Protein AF-A0A6J6PMP1-F1 (afdb_monomer_lite)

Radius of gyration: 17.0 Å; chains: 1; bounding box: 44×34×47 Å

Structure (mmCIF, N/CA/C/O backbone):
data_AF-A0A6J6PMP1-F1
#
_entry.id   AF-A0A6J6PMP1-F1
#
loop_
_atom_site.group_PDB
_atom_site.id
_atom_site.type_symbol
_atom_site.label_atom_id
_atom_site.label_alt_id
_atom_site.label_comp_id
_atom_site.label_asym_id
_atom_site.label_entity_id
_atom_site.label_seq_id
_atom_site.pdbx_PDB_ins_code
_atom_site.Cartn_x
_atom_site.Cartn_y
_atom_site.Cartn_z
_atom_site.occupancy
_atom_site.B_iso_or_equiv
_atom_site.auth_seq_id
_atom_site.auth_comp_id
_atom_site.auth_asym_id
_atom_site.auth_atom_id
_atom_site.pdbx_PDB_model_num
ATOM 1 N N . MET A 1 1 ? 29.587 13.020 -14.161 1.00 42.41 1 MET A N 1
ATOM 2 C CA . MET A 1 1 ? 28.143 12.969 -14.466 1.00 42.41 1 MET A CA 1
ATOM 3 C C . MET A 1 1 ? 27.693 11.536 -14.283 1.00 42.41 1 MET A C 1
ATOM 5 O O . MET A 1 1 ? 28.274 10.667 -14.916 1.00 42.41 1 MET A O 1
ATOM 9 N N . ILE A 1 2 ? 26.745 11.287 -13.381 1.00 52.56 2 ILE A N 1
ATOM 10 C CA . ILE A 1 2 ? 26.034 10.005 -13.342 1.00 52.56 2 ILE A CA 1
ATOM 11 C C . ILE A 1 2 ? 25.032 10.084 -14.495 1.00 52.56 2 ILE A C 1
ATOM 13 O O . ILE A 1 2 ? 24.286 11.059 -14.570 1.00 52.56 2 ILE A O 1
ATOM 17 N N . ALA A 1 3 ? 25.104 9.160 -15.451 1.00 62.28 3 ALA A N 1
ATOM 18 C CA . ALA A 1 3 ? 24.143 9.123 -16.547 1.00 62.28 3 ALA A CA 1
ATOM 19 C C . ALA A 1 3 ? 22.757 8.818 -15.962 1.00 62.28 3 ALA A C 1
ATOM 21 O O . ALA A 1 3 ? 22.616 7.840 -15.228 1.00 62.28 3 ALA A O 1
ATOM 22 N N . GLY A 1 4 ? 21.775 9.679 -16.243 1.00 70.75 4 GLY A N 1
ATOM 23 C CA . GLY A 1 4 ? 20.385 9.417 -15.871 1.00 70.75 4 GLY A CA 1
ATOM 24 C C . GLY A 1 4 ? 19.791 8.252 -16.672 1.00 70.75 4 GLY A C 1
ATOM 25 O O . GLY A 1 4 ? 20.438 7.739 -17.588 1.00 70.75 4 GLY A O 1
ATOM 26 N N . LEU A 1 5 ? 18.560 7.845 -16.344 1.00 77.62 5 LEU A N 1
ATOM 27 C CA . LEU A 1 5 ? 17.749 6.903 -17.130 1.00 77.62 5 LEU A CA 1
ATOM 28 C C . LEU A 1 5 ? 17.829 7.238 -18.616 1.00 77.62 5 LEU A C 1
ATOM 30 O O . LEU A 1 5 ? 17.495 8.350 -19.035 1.00 77.62 5 LEU A O 1
ATOM 34 N N . ALA A 1 6 ? 18.247 6.258 -19.416 1.00 82.56 6 ALA A N 1
ATOM 35 C CA . ALA A 1 6 ? 18.060 6.364 -20.849 1.00 82.56 6 ALA A CA 1
ATOM 36 C C . ALA A 1 6 ? 16.548 6.345 -21.157 1.00 82.56 6 ALA A C 1
ATOM 38 O O . ALA A 1 6 ? 15.775 5.730 -20.416 1.00 82.56 6 ALA A O 1
ATOM 39 N N . PRO A 1 7 ? 16.098 7.003 -22.239 1.00 81.56 7 PRO A N 1
ATOM 40 C CA . PRO A 1 7 ? 14.678 7.076 -22.566 1.00 81.56 7 PRO A CA 1
ATOM 41 C C . PRO A 1 7 ? 14.014 5.690 -22.614 1.00 81.56 7 PRO A C 1
ATOM 43 O O . PRO A 1 7 ? 14.422 4.831 -23.397 1.00 81.56 7 PRO A O 1
ATOM 46 N N . GLY A 1 8 ? 12.976 5.472 -21.801 1.00 85.50 8 GLY A N 1
ATOM 47 C CA . GLY A 1 8 ? 12.217 4.219 -21.762 1.00 85.50 8 GLY A CA 1
ATOM 48 C C . GLY A 1 8 ? 12.774 3.149 -20.816 1.00 85.50 8 GLY A C 1
ATOM 49 O O . GLY A 1 8 ? 12.135 2.101 -20.644 1.00 85.50 8 GLY A O 1
ATOM 50 N N . GLU A 1 9 ? 13.917 3.381 -20.165 1.00 91.25 9 GLU A N 1
ATOM 51 C CA . GLU A 1 9 ? 14.427 2.480 -19.125 1.00 91.25 9 GLU A CA 1
ATOM 52 C C . GLU A 1 9 ? 13.466 2.390 -17.937 1.00 91.25 9 GLU A C 1
ATOM 54 O O . GLU A 1 9 ? 13.285 1.304 -17.382 1.00 91.25 9 GLU A O 1
ATOM 59 N N . GLU A 1 10 ? 12.769 3.476 -17.595 1.00 93.31 10 GLU A N 1
ATOM 60 C CA . GLU A 1 10 ? 11.793 3.510 -16.507 1.00 93.31 10 GLU A CA 1
ATOM 61 C C . GLU A 1 10 ? 10.687 2.467 -16.694 1.00 93.31 10 GLU A C 1
ATOM 63 O O . GLU A 1 10 ? 10.341 1.734 -15.765 1.00 93.31 10 GLU A O 1
ATOM 68 N N . ARG A 1 11 ? 10.197 2.313 -17.930 1.00 93.94 11 ARG A N 1
ATOM 69 C CA . ARG A 1 11 ? 9.188 1.306 -18.282 1.00 93.94 11 ARG A CA 1
ATOM 70 C C . ARG A 1 11 ? 9.755 -0.105 -18.256 1.00 93.94 11 ARG A C 1
ATOM 72 O O . ARG A 1 11 ? 9.036 -1.041 -17.908 1.00 93.94 11 ARG A O 1
ATOM 79 N N . THR A 1 12 ? 11.025 -0.272 -18.611 1.00 94.31 12 THR A N 1
ATOM 80 C CA . THR A 1 12 ? 11.700 -1.575 -18.566 1.00 94.31 12 THR A CA 1
ATOM 81 C C . THR A 1 12 ? 11.843 -2.054 -17.122 1.00 94.31 12 THR A C 1
ATOM 83 O O . THR A 1 12 ? 11.451 -3.182 -16.808 1.00 94.31 12 THR A O 1
ATOM 86 N N . PHE A 1 13 ? 12.302 -1.184 -16.217 1.00 94.62 13 PHE A N 1
ATOM 87 C CA . PHE A 1 13 ? 12.360 -1.486 -14.786 1.00 94.62 13 PHE A CA 1
ATOM 88 C C . PHE A 1 13 ? 10.971 -1.735 -14.198 1.00 94.62 13 PHE A C 1
ATOM 90 O O . PHE A 1 13 ? 10.778 -2.744 -13.520 1.00 94.62 13 PHE A O 1
ATOM 97 N N . ALA A 1 14 ? 9.984 -0.896 -14.521 1.00 95.44 14 ALA A N 1
ATOM 98 C CA . ALA A 1 14 ? 8.608 -1.068 -14.063 1.00 95.44 14 ALA A CA 1
ATOM 99 C C . ALA A 1 14 ? 8.019 -2.432 -14.467 1.00 95.44 14 ALA A C 1
ATOM 101 O O . ALA A 1 14 ? 7.435 -3.129 -13.634 1.00 95.44 14 ALA A O 1
ATOM 102 N N . ARG A 1 15 ? 8.226 -2.865 -15.719 1.00 95.81 15 ARG A N 1
ATOM 103 C CA . ARG A 1 15 ? 7.817 -4.202 -16.188 1.00 95.81 15 ARG A CA 1
ATOM 104 C C . ARG A 1 15 ? 8.536 -5.319 -15.441 1.00 95.81 15 ARG A C 1
ATOM 106 O O . ARG A 1 15 ? 7.890 -6.288 -15.061 1.00 95.81 15 ARG A O 1
ATOM 113 N N . SER A 1 16 ? 9.840 -5.182 -15.203 1.00 94.75 16 SER A N 1
ATOM 114 C CA . SER A 1 16 ? 10.618 -6.173 -14.448 1.00 94.75 16 SER A CA 1
ATOM 115 C C . SER A 1 16 ? 10.122 -6.313 -13.006 1.00 94.75 16 SER A C 1
ATOM 117 O O . SER A 1 16 ? 9.972 -7.432 -12.517 1.00 94.75 16 SER A O 1
ATOM 119 N N . ILE A 1 17 ? 9.797 -5.193 -12.352 1.00 94.44 17 ILE A N 1
ATOM 120 C CA . ILE A 1 17 ? 9.219 -5.147 -11.001 1.00 94.44 17 ILE A CA 1
ATOM 121 C C . ILE A 1 17 ? 7.856 -5.845 -10.969 1.00 94.44 17 ILE A C 1
ATOM 123 O O . ILE A 1 17 ? 7.626 -6.713 -10.128 1.00 94.44 17 ILE A O 1
ATOM 127 N N . LEU A 1 18 ? 6.959 -5.505 -11.899 1.00 93.62 18 LEU A N 1
ATOM 128 C CA . LEU A 1 18 ? 5.633 -6.121 -11.992 1.00 93.62 18 LEU A CA 1
ATOM 129 C C . LEU A 1 18 ? 5.715 -7.627 -12.282 1.00 93.62 18 LEU A C 1
ATOM 131 O O . LEU A 1 18 ? 5.033 -8.409 -11.619 1.00 93.62 18 LEU A O 1
ATOM 135 N N . ALA A 1 19 ? 6.583 -8.039 -13.209 1.00 93.38 19 ALA A N 1
ATOM 136 C CA . ALA A 1 19 ? 6.820 -9.447 -13.517 1.00 93.38 19 ALA A CA 1
ATOM 137 C C . ALA A 1 19 ? 7.341 -10.198 -12.285 1.00 93.38 19 ALA A C 1
ATOM 139 O O . ALA A 1 19 ? 6.779 -11.221 -11.900 1.00 93.38 19 ALA A O 1
ATOM 140 N N . ALA A 1 20 ? 8.343 -9.644 -11.596 1.00 92.25 20 ALA A N 1
ATOM 141 C CA . ALA A 1 20 ? 8.908 -10.251 -10.397 1.00 92.25 20 ALA A CA 1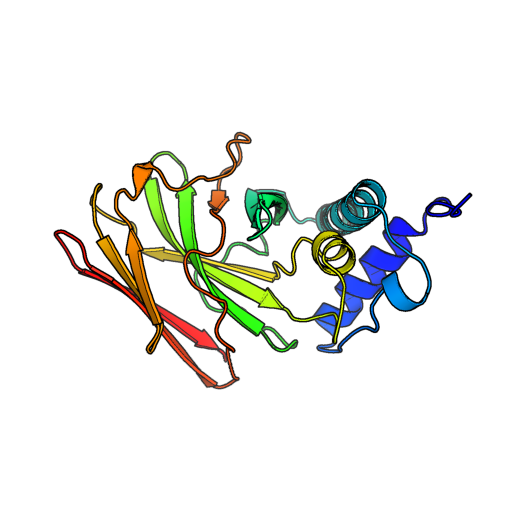
ATOM 142 C C . ALA A 1 20 ? 7.861 -10.446 -9.286 1.00 92.25 20 ALA A C 1
ATOM 144 O O . ALA A 1 20 ? 7.805 -11.516 -8.676 1.00 92.25 20 ALA A O 1
ATOM 145 N N . ARG A 1 21 ? 6.972 -9.462 -9.090 1.00 90.75 21 ARG A N 1
ATOM 146 C CA . ARG A 1 21 ? 5.819 -9.567 -8.181 1.00 90.75 21 ARG A CA 1
ATOM 147 C C . ARG A 1 21 ? 4.867 -10.691 -8.574 1.00 90.75 21 ARG A C 1
ATOM 149 O O . ARG A 1 21 ? 4.469 -11.476 -7.715 1.00 90.75 21 ARG A O 1
ATOM 156 N N . SER A 1 22 ? 4.522 -10.780 -9.858 1.00 88.19 22 SER A N 1
ATOM 157 C CA . SER A 1 22 ? 3.620 -11.818 -10.373 1.00 88.19 22 SER A CA 1
ATOM 158 C C . SER A 1 22 ? 4.219 -13.226 -10.326 1.00 88.19 22 SER A C 1
ATOM 160 O O . SER A 1 22 ? 3.485 -14.199 -10.217 1.00 88.19 22 SER A O 1
ATOM 162 N N . GLU A 1 23 ? 5.545 -13.338 -10.363 1.00 89.31 23 GLU A N 1
ATOM 163 C CA . GLU A 1 23 ? 6.280 -14.606 -10.341 1.00 89.31 23 GLU A CA 1
ATOM 164 C C . GLU A 1 23 ? 6.727 -15.009 -8.925 1.00 89.31 23 GLU A C 1
ATOM 166 O O . GLU A 1 23 ? 7.251 -16.102 -8.727 1.00 89.31 23 GLU A O 1
ATOM 171 N N . GLY A 1 24 ? 6.547 -14.140 -7.923 1.00 85.88 24 GLY A N 1
ATOM 172 C CA . GLY A 1 24 ? 6.987 -14.405 -6.551 1.00 85.88 24 GLY A CA 1
ATOM 173 C C . GLY A 1 24 ? 8.507 -14.370 -6.354 1.00 85.88 24 GLY A C 1
ATOM 174 O O . GLY A 1 24 ? 8.999 -14.876 -5.347 1.00 85.88 24 GLY A O 1
ATOM 175 N N . ARG A 1 25 ? 9.269 -13.793 -7.291 1.00 88.81 25 ARG A N 1
ATOM 176 C CA . ARG A 1 25 ? 10.741 -13.769 -7.248 1.00 88.81 25 ARG A CA 1
ATOM 177 C C . ARG A 1 25 ? 11.280 -12.452 -6.701 1.00 88.81 25 ARG A C 1
ATOM 179 O O . ARG A 1 25 ? 10.702 -11.390 -6.915 1.00 88.81 25 ARG A O 1
ATOM 186 N N . LYS A 1 26 ? 12.438 -12.518 -6.043 1.00 89.81 26 LYS A N 1
ATOM 187 C CA . LYS A 1 26 ? 13.185 -11.331 -5.613 1.00 89.81 26 LYS A CA 1
ATOM 188 C C . LYS A 1 26 ? 14.020 -10.761 -6.762 1.00 89.81 26 LYS A C 1
ATOM 190 O O . LYS A 1 26 ? 14.386 -11.469 -7.702 1.00 89.81 26 LYS A O 1
ATOM 195 N N . LEU A 1 27 ? 14.315 -9.470 -6.677 1.00 90.56 27 LEU A N 1
ATOM 196 C CA . LEU A 1 27 ? 15.187 -8.743 -7.589 1.00 90.56 27 LEU A CA 1
ATOM 197 C C . LEU A 1 27 ? 16.479 -8.335 -6.885 1.00 90.56 27 LEU A C 1
ATOM 199 O O . LEU A 1 27 ? 16.492 -7.990 -5.700 1.00 90.56 27 LEU A O 1
ATOM 203 N N . GLN A 1 28 ? 17.563 -8.307 -7.657 1.00 90.88 28 GLN A N 1
ATOM 204 C CA . GLN A 1 28 ? 18.736 -7.546 -7.253 1.00 90.88 28 GLN A CA 1
ATOM 205 C C . GLN A 1 28 ? 18.387 -6.047 -7.272 1.00 90.88 28 GLN A C 1
ATOM 207 O O . GLN A 1 28 ? 17.659 -5.616 -8.172 1.00 90.88 28 GLN A O 1
ATOM 212 N N . PRO A 1 29 ? 18.868 -5.257 -6.296 1.00 90.81 29 PRO A N 1
ATOM 213 C CA . PRO A 1 29 ? 18.694 -3.807 -6.292 1.00 90.81 29 PRO A CA 1
ATOM 214 C C . PRO A 1 29 ? 19.119 -3.168 -7.615 1.00 90.81 29 PRO A C 1
ATOM 216 O O . PRO A 1 29 ? 20.192 -3.477 -8.137 1.00 90.81 29 PRO A O 1
ATOM 219 N N . ILE A 1 30 ? 18.319 -2.235 -8.130 1.00 89.62 30 ILE A N 1
ATOM 220 C CA . ILE A 1 30 ? 18.680 -1.421 -9.300 1.00 89.62 30 ILE A CA 1
ATOM 221 C C . ILE A 1 30 ? 19.940 -0.605 -8.964 1.00 89.62 30 ILE A C 1
ATOM 223 O O . ILE A 1 30 ? 20.851 -0.486 -9.793 1.00 89.62 30 ILE A O 1
ATOM 227 N N . SER A 1 31 ? 20.036 -0.168 -7.701 1.00 87.69 31 SER A N 1
ATOM 228 C CA . SER A 1 31 ? 21.194 0.507 -7.110 1.00 87.69 31 SER A CA 1
ATOM 229 C C . SER A 1 31 ? 22.522 -0.254 -7.205 1.00 87.69 31 SER A C 1
ATOM 231 O O . SER A 1 31 ? 23.575 0.380 -7.136 1.00 87.69 31 SER A O 1
ATOM 233 N N . ASN A 1 32 ? 22.511 -1.578 -7.419 1.00 86.25 32 ASN A N 1
ATOM 234 C CA . ASN A 1 32 ? 23.740 -2.354 -7.631 1.00 86.25 32 ASN A CA 1
ATOM 235 C C . ASN A 1 32 ? 24.373 -2.072 -8.997 1.00 86.25 32 ASN A C 1
ATOM 237 O O . ASN A 1 32 ? 25.591 -2.134 -9.138 1.00 86.25 32 ASN A O 1
ATOM 241 N N . THR A 1 33 ? 23.549 -1.797 -10.007 1.00 80.56 33 THR A N 1
ATOM 242 C CA . THR A 1 33 ? 24.015 -1.526 -11.375 1.00 80.56 33 THR A CA 1
ATOM 243 C C . THR A 1 33 ? 24.174 -0.039 -11.660 1.00 80.56 33 THR A C 1
ATOM 245 O O . THR A 1 33 ? 25.000 0.338 -12.487 1.00 80.56 33 THR A O 1
ATOM 248 N N . ARG A 1 34 ? 23.398 0.814 -10.982 1.00 83.69 34 ARG A N 1
ATOM 249 C CA . ARG A 1 34 ? 23.399 2.268 -11.178 1.00 83.69 34 ARG A CA 1
ATOM 250 C C . ARG A 1 34 ? 22.822 2.967 -9.955 1.00 83.69 34 ARG A C 1
ATOM 252 O O . ARG A 1 34 ? 21.804 2.528 -9.442 1.00 83.69 34 ARG A O 1
ATOM 259 N N . LEU A 1 35 ? 23.410 4.070 -9.504 1.00 85.62 35 LEU A N 1
ATOM 260 C CA . LEU A 1 35 ? 22.809 4.844 -8.418 1.00 85.62 35 LEU A CA 1
ATOM 261 C C . LEU A 1 35 ? 21.547 5.552 -8.932 1.00 85.62 35 LEU A C 1
ATOM 263 O O . LEU A 1 35 ? 21.644 6.319 -9.884 1.00 85.62 35 LEU A O 1
ATOM 267 N N . LEU A 1 36 ? 20.397 5.291 -8.308 1.00 88.12 36 LEU A N 1
ATOM 268 C CA . LEU A 1 36 ? 19.142 5.979 -8.613 1.00 88.12 36 LEU A CA 1
ATOM 269 C C . LEU A 1 36 ? 19.075 7.320 -7.881 1.00 88.12 36 LEU A C 1
ATOM 271 O O . LEU A 1 36 ? 19.366 7.375 -6.684 1.00 88.12 36 LEU A O 1
ATOM 275 N N . SER A 1 37 ? 18.657 8.379 -8.572 1.00 90.62 37 SER A N 1
ATOM 276 C CA . SER A 1 37 ? 18.151 9.581 -7.905 1.00 90.62 37 SER A CA 1
ATOM 277 C C . SER A 1 37 ? 16.694 9.379 -7.447 1.00 90.62 37 SER A C 1
ATOM 279 O O . SER A 1 37 ? 15.999 8.502 -7.973 1.00 90.62 37 SER A O 1
ATOM 281 N N . PRO A 1 38 ? 16.193 10.192 -6.497 1.00 89.94 38 PRO A N 1
ATOM 282 C CA . PRO A 1 38 ? 14.778 10.182 -6.128 1.00 89.94 38 PRO A CA 1
ATOM 283 C C . PRO A 1 38 ? 13.846 10.390 -7.331 1.00 89.94 38 PRO A C 1
ATOM 285 O O . PRO A 1 38 ? 12.925 9.604 -7.520 1.00 89.94 38 PRO A O 1
ATOM 288 N N . ASP A 1 39 ? 14.145 11.357 -8.204 1.00 90.75 39 ASP A N 1
ATOM 289 C CA . ASP A 1 39 ? 13.328 11.658 -9.392 1.00 90.75 39 ASP A CA 1
ATOM 290 C C . ASP A 1 39 ? 13.259 10.475 -10.376 1.00 90.75 39 ASP A C 1
ATOM 292 O O . ASP A 1 39 ? 12.223 10.202 -10.990 1.00 90.75 39 ASP A O 1
ATOM 296 N N . GLU A 1 40 ? 14.361 9.736 -10.532 1.00 93.19 40 GLU A N 1
ATOM 297 C CA . GLU A 1 40 ? 14.394 8.531 -11.363 1.00 93.19 40 GLU A CA 1
ATOM 298 C C . GLU A 1 40 ? 13.573 7.399 -10.747 1.00 93.19 40 GLU A C 1
ATOM 300 O O . GLU A 1 40 ? 12.846 6.701 -11.456 1.00 93.19 40 GLU A O 1
ATOM 305 N N . ALA A 1 41 ? 13.666 7.222 -9.428 1.00 93.00 41 ALA A N 1
ATOM 306 C CA . ALA A 1 41 ? 12.861 6.249 -8.709 1.00 93.00 41 ALA A CA 1
ATOM 307 C C . ALA A 1 41 ? 11.364 6.577 -8.823 1.00 93.00 41 ALA A C 1
ATOM 309 O O . ALA A 1 41 ? 10.569 5.702 -9.169 1.00 93.00 41 ALA A O 1
ATOM 310 N N . GLU A 1 42 ? 10.973 7.838 -8.641 1.00 93.19 42 GLU A N 1
ATOM 311 C CA . GLU A 1 42 ? 9.594 8.291 -8.852 1.00 93.19 42 GLU A CA 1
ATOM 312 C C . GLU A 1 42 ? 9.125 8.076 -10.296 1.00 93.19 42 GLU A C 1
ATOM 314 O O . GLU A 1 42 ? 7.979 7.684 -10.525 1.00 93.19 42 GLU A O 1
ATOM 319 N N . SER A 1 43 ? 10.007 8.270 -11.279 1.00 93.88 43 SER A N 1
ATOM 320 C CA . SER A 1 43 ? 9.699 8.020 -12.692 1.00 93.88 43 SER A CA 1
ATOM 321 C C . SER A 1 43 ? 9.419 6.537 -12.965 1.00 93.88 43 SER A C 1
ATOM 323 O O . SER A 1 43 ? 8.460 6.215 -13.671 1.00 93.88 43 SER A O 1
ATOM 325 N N . ILE A 1 44 ? 10.184 5.619 -12.361 1.00 95.44 44 ILE A N 1
ATOM 326 C CA . ILE A 1 44 ? 9.915 4.170 -12.431 1.00 95.44 44 ILE A CA 1
ATOM 327 C C . ILE A 1 44 ? 8.585 3.839 -11.740 1.00 95.44 44 ILE A C 1
ATOM 329 O O . ILE A 1 44 ? 7.759 3.120 -12.307 1.00 95.44 44 ILE A O 1
ATOM 333 N N . ALA A 1 45 ? 8.337 4.394 -10.551 1.00 94.44 45 ALA A N 1
ATOM 334 C CA . ALA A 1 45 ? 7.095 4.176 -9.810 1.00 94.44 45 ALA A CA 1
ATOM 335 C C . ALA A 1 45 ? 5.867 4.666 -10.597 1.00 94.44 45 ALA A C 1
ATOM 337 O O . ALA A 1 45 ? 4.846 3.979 -10.664 1.00 94.44 45 ALA A O 1
ATOM 338 N N . ARG A 1 46 ? 5.975 5.816 -11.269 1.00 94.62 46 ARG A N 1
ATOM 339 C CA . ARG A 1 46 ? 4.939 6.331 -12.171 1.00 94.62 46 ARG A CA 1
ATOM 340 C C . ARG A 1 46 ? 4.727 5.412 -13.371 1.00 94.62 46 ARG A C 1
ATOM 342 O O . ARG A 1 46 ? 3.583 5.109 -13.695 1.00 94.62 46 ARG A O 1
ATOM 349 N N . ALA A 1 47 ? 5.796 4.893 -13.972 1.00 96.50 47 ALA A N 1
ATOM 350 C CA . ALA A 1 47 ? 5.688 3.942 -15.075 1.00 96.50 47 ALA A CA 1
ATOM 351 C C . ALA A 1 47 ? 4.971 2.637 -14.668 1.00 96.50 47 ALA A C 1
ATOM 353 O O . ALA A 1 47 ? 4.258 2.057 -15.487 1.00 96.50 47 ALA A O 1
ATOM 354 N N . ILE A 1 48 ? 5.097 2.184 -13.412 1.00 96.38 48 ILE A N 1
ATOM 355 C CA . ILE A 1 48 ? 4.303 1.060 -12.879 1.00 96.38 48 ILE A CA 1
ATOM 356 C C . ILE A 1 48 ? 2.806 1.387 -12.927 1.00 96.38 48 ILE A C 1
ATOM 358 O O . ILE A 1 48 ? 2.012 0.554 -13.370 1.00 96.38 48 ILE A O 1
ATOM 362 N N . ILE A 1 49 ? 2.421 2.587 -12.489 1.00 95.94 49 ILE A N 1
ATOM 363 C CA . ILE A 1 49 ? 1.027 3.042 -12.511 1.00 95.94 49 ILE A CA 1
ATOM 364 C C . ILE A 1 49 ? 0.523 3.169 -13.948 1.00 95.94 49 ILE A C 1
ATOM 366 O O . ILE A 1 49 ? -0.544 2.643 -14.249 1.00 95.94 49 ILE A O 1
ATOM 370 N N . ASP A 1 50 ? 1.302 3.757 -14.855 1.00 96.69 50 ASP A N 1
ATOM 371 C CA . ASP A 1 50 ? 0.931 3.871 -16.271 1.00 96.69 50 ASP A CA 1
ATOM 372 C C . ASP A 1 50 ? 0.660 2.497 -16.906 1.00 96.69 50 ASP A C 1
ATOM 374 O O . ASP A 1 50 ? -0.308 2.327 -17.647 1.00 96.69 50 ASP A O 1
ATOM 378 N N . ILE A 1 51 ? 1.488 1.492 -16.597 1.00 96.75 51 ILE A N 1
ATOM 379 C CA . ILE A 1 51 ? 1.293 0.115 -17.078 1.00 96.75 51 ILE A CA 1
ATOM 380 C C . ILE A 1 51 ? -0.001 -0.483 -16.515 1.00 96.75 51 ILE A C 1
ATOM 382 O O . ILE A 1 51 ? -0.747 -1.123 -17.255 1.00 96.75 51 ILE A O 1
ATOM 386 N N . ARG A 1 52 ? -0.291 -0.271 -15.227 1.00 96.00 52 ARG A N 1
ATOM 387 C CA . ARG A 1 52 ? -1.538 -0.728 -14.593 1.00 96.00 52 ARG A CA 1
ATOM 388 C C . ARG A 1 52 ? -2.770 -0.060 -15.202 1.00 96.00 52 ARG A C 1
ATOM 390 O O . ARG A 1 52 ? -3.745 -0.743 -15.504 1.00 96.00 52 ARG A O 1
ATOM 397 N N . LEU A 1 53 ? -2.711 1.247 -15.446 1.00 97.06 53 LEU A N 1
ATOM 398 C CA . LEU A 1 53 ? -3.773 1.991 -16.127 1.00 97.06 53 LEU A CA 1
ATOM 399 C C . LEU A 1 53 ? -4.007 1.456 -17.544 1.00 97.06 53 LEU A C 1
ATOM 401 O O . LEU A 1 53 ? -5.147 1.226 -17.940 1.00 97.06 53 LEU A O 1
ATOM 405 N N . ALA A 1 54 ? -2.935 1.176 -18.291 1.00 96.75 54 ALA A N 1
ATOM 406 C CA . ALA A 1 54 ? -3.029 0.554 -19.612 1.00 96.75 54 ALA A CA 1
ATOM 407 C C . ALA A 1 54 ? -3.631 -0.865 -19.568 1.00 96.75 54 ALA A C 1
ATOM 409 O O . ALA A 1 54 ? -4.213 -1.313 -20.553 1.00 96.75 54 ALA A O 1
ATOM 410 N N . ALA A 1 55 ? -3.528 -1.559 -18.430 1.00 95.88 55 ALA A N 1
ATOM 411 C CA . ALA A 1 55 ? -4.180 -2.844 -18.176 1.00 95.88 55 ALA A CA 1
ATOM 412 C C . ALA A 1 55 ? -5.648 -2.718 -17.706 1.00 95.88 55 ALA A C 1
ATOM 414 O O . ALA A 1 55 ? -6.278 -3.728 -17.395 1.00 95.88 55 ALA A O 1
ATOM 415 N N . GLY A 1 56 ? -6.208 -1.503 -17.667 1.00 96.62 56 GLY A N 1
ATOM 416 C CA . GLY A 1 56 ? -7.600 -1.240 -17.290 1.00 96.62 56 GLY A CA 1
ATOM 417 C C . GLY A 1 56 ? -7.832 -1.035 -15.790 1.00 96.62 56 GLY A C 1
ATOM 418 O O . GLY A 1 56 ? -8.980 -1.036 -15.346 1.00 96.62 56 GLY A O 1
ATOM 419 N N . GLU A 1 57 ? -6.772 -0.875 -14.995 1.00 96.94 57 GLU A N 1
ATOM 420 C CA . GLU A 1 57 ? -6.897 -0.434 -13.603 1.00 96.94 57 GLU A CA 1
ATOM 421 C C . GLU A 1 57 ? -7.188 1.077 -13.533 1.00 96.94 57 GLU A C 1
ATOM 423 O O . GLU A 1 57 ? -6.956 1.817 -14.488 1.00 96.94 57 GLU A O 1
ATOM 428 N N . SER A 1 58 ? -7.680 1.555 -12.390 1.00 96.75 58 SER A N 1
ATOM 429 C CA . SER A 1 58 ? -7.897 2.985 -12.127 1.00 96.75 58 SER A CA 1
ATOM 430 C C . SER A 1 58 ? -7.204 3.405 -10.836 1.00 96.75 58 SER A C 1
ATOM 432 O O . SER A 1 58 ? -7.173 2.633 -9.879 1.00 96.75 58 SER A O 1
ATOM 434 N N . ILE A 1 59 ? -6.647 4.621 -10.786 1.00 96.88 59 ILE A N 1
ATOM 435 C CA . ILE A 1 59 ? -6.110 5.188 -9.539 1.00 96.88 59 ILE A CA 1
ATOM 436 C C . ILE A 1 59 ? -7.292 5.530 -8.632 1.00 96.88 59 ILE A C 1
ATOM 438 O O . ILE A 1 59 ? -8.128 6.356 -8.992 1.00 96.88 59 ILE A O 1
ATOM 442 N N . THR A 1 60 ? -7.350 4.913 -7.457 1.00 95.81 60 THR A N 1
ATOM 443 C CA . THR A 1 60 ? -8.411 5.151 -6.464 1.00 95.81 60 THR A CA 1
ATOM 444 C C . THR A 1 60 ? -7.862 5.603 -5.124 1.00 95.81 60 THR A C 1
ATOM 446 O O . THR A 1 60 ? -8.612 6.119 -4.299 1.00 95.81 60 THR A O 1
ATOM 449 N N . GLY A 1 61 ? -6.555 5.470 -4.896 1.00 95.62 61 GLY A N 1
ATOM 450 C CA . GLY A 1 61 ? -5.967 5.909 -3.646 1.00 95.62 61 GLY A CA 1
ATOM 451 C C . GLY A 1 61 ? -4.506 6.288 -3.732 1.00 95.62 61 GLY A C 1
ATOM 452 O O . GLY A 1 61 ? -3.855 6.188 -4.773 1.00 95.62 61 GLY A O 1
ATOM 453 N N . ALA A 1 62 ? -3.997 6.736 -2.597 1.00 96.06 62 ALA A N 1
ATOM 454 C CA . ALA A 1 62 ? -2.596 7.052 -2.408 1.00 96.06 62 ALA A CA 1
ATOM 455 C C . ALA A 1 62 ? -2.149 6.691 -0.995 1.00 96.06 62 ALA A C 1
ATOM 457 O O . ALA A 1 62 ? -2.953 6.653 -0.061 1.00 96.06 62 ALA A O 1
ATOM 458 N N . ILE A 1 63 ? -0.853 6.453 -0.846 1.00 94.62 63 ILE A N 1
ATOM 459 C CA . ILE A 1 63 ? -0.217 6.094 0.413 1.00 94.62 63 ILE A CA 1
ATOM 460 C C . ILE A 1 63 ? 1.048 6.914 0.640 1.00 94.62 63 ILE A C 1
ATOM 462 O O . ILE A 1 63 ? 1.772 7.234 -0.304 1.00 94.62 63 ILE A O 1
ATOM 466 N N . LEU A 1 64 ? 1.312 7.234 1.906 1.00 92.75 64 LEU A N 1
ATOM 467 C CA . LEU A 1 64 ? 2.615 7.720 2.349 1.00 92.75 64 LEU A CA 1
ATOM 468 C C . LEU A 1 64 ? 3.479 6.536 2.788 1.00 92.75 64 LEU A C 1
ATOM 470 O O . LEU A 1 64 ? 3.029 5.699 3.564 1.00 92.75 64 LEU A O 1
ATOM 474 N N . SER A 1 65 ? 4.721 6.463 2.328 1.00 86.50 65 SER A N 1
ATOM 475 C CA . SER A 1 65 ? 5.703 5.517 2.861 1.00 86.50 65 SER A CA 1
ATOM 476 C C . SER A 1 65 ? 6.155 5.924 4.272 1.00 86.50 65 SER A C 1
ATOM 478 O O . SER A 1 65 ? 5.850 7.022 4.748 1.00 86.50 65 SER A O 1
ATOM 480 N N . GLU A 1 66 ? 6.922 5.062 4.947 1.00 80.88 66 GLU A N 1
ATOM 481 C CA . GLU A 1 66 ? 7.601 5.420 6.208 1.00 80.88 66 GLU A CA 1
ATOM 482 C C . GLU A 1 66 ? 8.480 6.671 6.040 1.00 80.88 66 GLU A C 1
ATOM 484 O O . GLU A 1 66 ? 8.474 7.568 6.886 1.00 80.88 66 GLU A O 1
ATOM 489 N N . ASP A 1 67 ? 9.139 6.782 4.887 1.00 81.88 67 ASP A N 1
ATOM 490 C CA . ASP A 1 67 ? 9.975 7.918 4.501 1.00 81.88 67 ASP A CA 1
ATOM 491 C C . ASP A 1 67 ? 9.169 9.106 3.944 1.00 81.88 67 ASP A C 1
ATOM 493 O O . ASP A 1 67 ? 9.749 10.063 3.427 1.00 81.88 67 ASP A O 1
ATOM 497 N N . LYS A 1 68 ? 7.834 9.067 4.075 1.00 81.94 68 LYS A N 1
ATOM 498 C CA . LYS A 1 68 ? 6.868 10.077 3.606 1.00 81.94 68 LYS A CA 1
ATOM 499 C C . LYS A 1 68 ? 6.851 10.279 2.093 1.00 81.94 68 LYS A C 1
ATOM 501 O O . LYS A 1 68 ? 6.332 11.292 1.625 1.00 81.94 68 LYS A O 1
ATOM 506 N N . ASP A 1 69 ? 7.368 9.316 1.343 1.00 87.00 69 ASP A N 1
ATOM 507 C CA . ASP A 1 69 ? 7.246 9.315 -0.107 1.00 87.00 69 ASP A CA 1
ATOM 508 C C . ASP A 1 69 ? 5.805 9.001 -0.499 1.00 87.00 69 ASP A C 1
ATOM 510 O O . ASP A 1 69 ? 5.137 8.174 0.127 1.00 87.00 69 ASP A O 1
ATOM 514 N N . LEU A 1 70 ? 5.323 9.666 -1.541 1.00 91.44 70 LEU A N 1
ATOM 515 C CA . LEU A 1 70 ? 3.980 9.462 -2.054 1.00 91.44 70 LEU A CA 1
ATOM 516 C C . LEU A 1 70 ? 3.982 8.337 -3.092 1.00 91.44 70 LEU A C 1
ATOM 518 O O . LEU A 1 70 ? 4.707 8.404 -4.081 1.00 91.44 70 LEU A O 1
ATOM 522 N N . SER A 1 71 ? 3.111 7.348 -2.913 1.00 92.44 71 SER A N 1
ATOM 523 C CA . SER A 1 71 ? 2.830 6.322 -3.923 1.00 92.44 71 SER A CA 1
ATOM 524 C C . SER A 1 71 ? 1.337 6.259 -4.232 1.00 92.44 71 SER A C 1
ATOM 526 O O . SER A 1 71 ? 0.501 6.387 -3.338 1.00 92.44 71 SER A O 1
ATOM 528 N N . TYR A 1 72 ? 0.992 6.044 -5.501 1.00 95.00 72 TYR A N 1
ATOM 529 C CA . TYR A 1 72 ? -0.394 5.844 -5.927 1.00 95.00 72 TYR A CA 1
ATOM 530 C C . TYR A 1 72 ? -0.800 4.376 -5.802 1.00 95.00 72 TYR A C 1
ATOM 532 O O . TYR A 1 72 ? 0.018 3.472 -5.962 1.00 95.00 72 TYR A O 1
ATOM 540 N N . LEU A 1 73 ? -2.082 4.155 -5.535 1.00 95.06 73 LEU A N 1
ATOM 541 C CA . LEU A 1 73 ? -2.716 2.849 -5.438 1.00 95.06 73 LEU A CA 1
ATOM 542 C C . LEU A 1 73 ? -3.852 2.764 -6.451 1.00 95.06 73 LEU A C 1
ATOM 544 O O . LEU A 1 73 ? -4.615 3.719 -6.642 1.00 95.06 73 LEU A O 1
ATOM 548 N N . THR A 1 74 ? -3.989 1.600 -7.073 1.00 96.00 74 THR A N 1
ATOM 549 C CA . THR A 1 74 ? -5.101 1.329 -7.981 1.00 96.00 74 THR A CA 1
ATOM 550 C C . THR A 1 74 ? -6.253 0.599 -7.294 1.00 96.00 74 THR A C 1
ATOM 552 O O . THR A 1 74 ? -6.099 0.013 -6.218 1.00 96.00 74 THR A O 1
ATOM 555 N N . ASN A 1 75 ? -7.402 0.546 -7.966 1.00 94.62 75 ASN A N 1
ATOM 556 C CA . ASN A 1 75 ? -8.578 -0.219 -7.547 1.00 94.62 75 ASN A CA 1
ATOM 557 C C . ASN A 1 75 ? -8.315 -1.721 -7.338 1.00 94.62 75 ASN A C 1
ATOM 559 O O . ASN A 1 75 ? -9.099 -2.385 -6.671 1.00 94.62 75 ASN A O 1
ATOM 563 N N . LYS A 1 76 ? -7.231 -2.280 -7.892 1.00 92.88 76 LYS A N 1
ATOM 564 C CA . LYS A 1 76 ? -6.828 -3.679 -7.664 1.00 92.88 76 LYS A CA 1
ATOM 565 C C . LYS A 1 76 ? -5.975 -3.876 -6.414 1.00 92.88 76 LYS A C 1
ATOM 567 O O . LYS A 1 76 ? -5.782 -5.013 -5.993 1.00 92.88 76 LYS A O 1
ATOM 572 N N . GLN A 1 77 ? -5.449 -2.798 -5.841 1.00 93.19 77 GLN A N 1
ATOM 573 C CA . GLN A 1 77 ? -4.595 -2.845 -4.656 1.00 93.19 77 GLN A CA 1
ATOM 574 C C . GLN A 1 77 ? -5.371 -2.570 -3.370 1.00 93.19 77 GLN A C 1
ATOM 576 O O . GLN A 1 77 ? -4.898 -2.932 -2.301 1.00 93.19 77 GLN A O 1
ATOM 581 N N . ILE A 1 78 ? -6.553 -1.963 -3.451 1.00 92.88 78 ILE A N 1
ATOM 582 C CA . ILE A 1 78 ? -7.420 -1.715 -2.297 1.00 92.88 78 ILE A CA 1
ATOM 583 C C . ILE A 1 78 ? -8.437 -2.848 -2.223 1.00 92.88 78 ILE A C 1
ATOM 585 O O . ILE A 1 78 ? -9.211 -3.058 -3.153 1.00 92.88 78 ILE A O 1
ATOM 589 N N . VAL A 1 79 ? -8.388 -3.621 -1.143 1.00 90.69 79 VAL A N 1
ATOM 590 C CA . VAL A 1 79 ? -9.118 -4.885 -1.011 1.00 90.69 79 VAL A CA 1
ATOM 591 C C . VAL A 1 79 ? -9.802 -4.984 0.349 1.00 90.69 79 VAL A C 1
ATOM 593 O O . VAL A 1 79 ? -9.362 -4.390 1.327 1.00 90.69 79 VAL A O 1
ATOM 596 N N . GLU A 1 80 ? -10.870 -5.770 0.435 1.00 84.00 80 GLU A N 1
ATOM 597 C CA . GLU A 1 80 ? -11.567 -6.045 1.705 1.00 84.00 80 GLU A CA 1
ATOM 598 C C . GLU A 1 80 ? -11.024 -7.295 2.415 1.00 84.00 80 GLU A C 1
ATOM 600 O O . GLU A 1 80 ? -11.286 -7.531 3.592 1.00 84.00 80 GLU A O 1
ATOM 605 N N . SER A 1 81 ? -10.252 -8.121 1.705 1.00 76.00 81 SER A N 1
ATOM 606 C CA . SER A 1 81 ? -9.671 -9.355 2.233 1.00 76.00 81 SER A CA 1
ATOM 607 C C . SER A 1 81 ? -8.234 -9.553 1.760 1.00 76.00 81 SER A C 1
ATOM 609 O O . SER A 1 81 ? -7.786 -8.936 0.794 1.00 76.00 81 SER A O 1
ATOM 611 N N . ALA A 1 82 ? -7.497 -10.403 2.478 1.00 72.00 82 ALA A N 1
ATOM 612 C CA . ALA A 1 82 ? -6.098 -10.694 2.196 1.00 72.00 82 ALA A CA 1
ATOM 613 C C . ALA A 1 82 ? -5.911 -11.223 0.759 1.00 72.00 82 ALA A C 1
ATOM 615 O O . ALA A 1 82 ? -6.432 -12.292 0.429 1.00 72.00 82 ALA A O 1
ATOM 616 N N . PRO A 1 83 ? -5.151 -10.520 -0.096 1.00 69.12 83 PRO A N 1
ATOM 617 C CA . PRO A 1 83 ? -4.907 -10.969 -1.455 1.00 69.12 83 PRO A CA 1
ATOM 618 C C . PRO A 1 83 ? -3.921 -12.141 -1.469 1.00 69.12 83 PRO A C 1
ATOM 620 O O . PRO A 1 83 ? -3.071 -12.291 -0.587 1.00 69.12 83 PRO A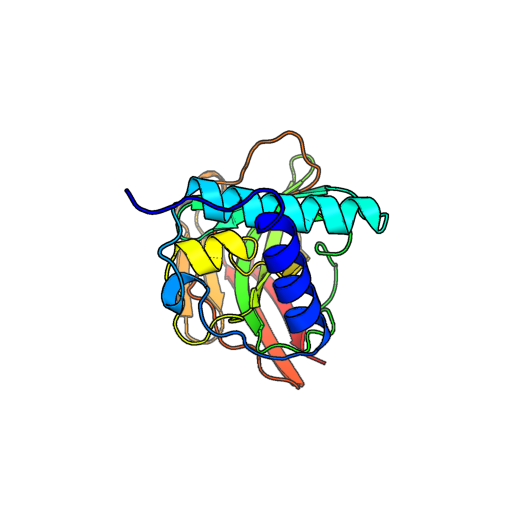 O 1
ATOM 623 N N . SER A 1 84 ? -4.002 -12.963 -2.516 1.00 67.50 84 SER A N 1
ATOM 624 C CA . SER A 1 84 ? -3.007 -14.008 -2.773 1.00 67.50 84 SER A CA 1
ATOM 625 C C . SER A 1 84 ? -1.708 -13.368 -3.263 1.00 67.50 84 SER A C 1
ATOM 627 O O . SER A 1 84 ? -1.585 -13.026 -4.437 1.00 67.50 84 SER A O 1
ATOM 629 N N . ILE A 1 85 ? -0.746 -13.174 -2.357 1.00 64.81 85 ILE A N 1
ATOM 630 C CA . ILE A 1 85 ? 0.567 -12.594 -2.671 1.00 64.81 85 ILE A CA 1
ATOM 631 C C . ILE A 1 85 ? 1.630 -13.691 -2.672 1.00 64.81 85 ILE A C 1
ATOM 633 O O . ILE A 1 85 ? 1.806 -14.415 -1.684 1.00 64.81 85 ILE A O 1
ATOM 637 N N . LEU A 1 86 ? 2.359 -13.777 -3.787 1.00 62.38 86 LEU A N 1
ATOM 638 C CA . LEU A 1 86 ? 3.396 -14.783 -4.019 1.00 62.38 86 LEU A CA 1
ATOM 639 C C . LEU A 1 86 ? 4.750 -14.390 -3.414 1.00 62.38 86 LEU A C 1
ATOM 641 O O . LEU A 1 86 ? 5.441 -15.244 -2.868 1.00 62.38 86 LEU A O 1
ATOM 645 N N . VAL A 1 87 ? 5.106 -13.103 -3.445 1.00 65.00 87 VAL A N 1
ATOM 646 C CA . VAL A 1 87 ? 6.332 -12.599 -2.804 1.00 65.00 87 VAL A CA 1
ATOM 647 C C . VAL A 1 87 ? 6.182 -12.633 -1.276 1.00 65.00 87 VAL A C 1
ATOM 649 O O . VAL A 1 87 ? 5.076 -12.547 -0.740 1.00 65.00 87 VAL A O 1
ATOM 652 N N . GLU A 1 88 ? 7.290 -12.774 -0.543 1.00 71.56 88 GLU A N 1
ATOM 653 C CA . GLU A 1 88 ? 7.305 -12.566 0.909 1.00 71.56 88 GLU A CA 1
ATOM 654 C C . GLU A 1 88 ? 6.743 -11.182 1.260 1.00 71.56 88 GLU A C 1
ATOM 656 O O . GLU A 1 88 ? 7.357 -10.146 0.986 1.00 71.56 88 GLU A O 1
ATOM 661 N N . GLY A 1 89 ? 5.549 -11.195 1.854 1.00 76.69 89 GLY A N 1
ATOM 662 C CA . GLY A 1 89 ? 4.833 -10.007 2.279 1.00 76.69 89 GLY A CA 1
ATOM 663 C C . GLY A 1 89 ? 5.167 -9.622 3.714 1.00 76.69 89 GLY A C 1
ATOM 664 O O . GLY A 1 89 ? 5.479 -10.454 4.572 1.00 76.69 89 GLY A O 1
ATOM 665 N N . ARG A 1 90 ? 5.059 -8.331 3.973 1.00 87.56 90 ARG A N 1
ATOM 666 C CA . ARG A 1 90 ? 5.079 -7.708 5.284 1.00 87.56 90 ARG A CA 1
ATOM 667 C C . ARG A 1 90 ? 3.770 -7.003 5.497 1.00 87.56 90 ARG A C 1
ATOM 669 O O . ARG A 1 90 ? 3.144 -6.555 4.541 1.00 87.56 90 ARG A O 1
ATOM 676 N N . VAL A 1 91 ? 3.387 -6.893 6.751 1.00 89.38 91 VAL A N 1
ATOM 677 C CA . VAL A 1 91 ? 2.131 -6.277 7.128 1.00 89.38 91 VAL A CA 1
ATOM 678 C C . VAL A 1 91 ? 2.377 -5.185 8.152 1.00 89.38 91 VAL A C 1
ATOM 680 O O . VAL A 1 91 ? 3.110 -5.383 9.123 1.00 89.38 91 VAL A O 1
ATOM 683 N N . SER A 1 92 ? 1.747 -4.040 7.924 1.00 91.69 92 SER A N 1
ATOM 684 C CA . SER A 1 92 ? 1.791 -2.894 8.822 1.00 91.69 92 SER A CA 1
ATOM 685 C C . SER A 1 92 ? 0.394 -2.326 9.023 1.00 91.69 92 SER A C 1
ATOM 687 O O . SER A 1 92 ? -0.346 -2.175 8.049 1.00 91.69 92 SER A O 1
ATOM 689 N N . PRO A 1 93 ? 0.021 -1.959 10.256 1.00 93.94 93 PRO A N 1
ATOM 690 C CA . PRO A 1 93 ? -1.222 -1.253 10.501 1.00 93.94 93 PRO A CA 1
ATOM 691 C C . PRO A 1 93 ? -1.135 0.170 9.950 1.00 93.94 93 PRO A C 1
ATOM 693 O O . PRO A 1 93 ? -0.115 0.848 10.101 1.00 93.94 93 PRO A O 1
ATOM 696 N N . VAL A 1 94 ? -2.224 0.617 9.335 1.00 94.50 94 VAL A N 1
ATOM 697 C CA . VAL A 1 94 ? -2.372 1.956 8.755 1.00 94.50 94 VAL A CA 1
ATOM 698 C C . VAL A 1 94 ? -3.730 2.544 9.118 1.00 94.50 94 VAL A C 1
ATOM 700 O O . VAL A 1 94 ? -4.683 1.814 9.400 1.00 94.50 94 VAL A O 1
ATOM 703 N N . VAL A 1 95 ? -3.820 3.871 9.085 1.00 94.75 95 VAL A N 1
ATOM 704 C CA . VAL A 1 95 ? -5.099 4.580 9.040 1.00 94.75 95 VAL A CA 1
ATOM 705 C C . VAL A 1 95 ? -5.446 4.859 7.587 1.00 94.75 95 VAL A C 1
ATOM 707 O O . VAL A 1 95 ? -4.606 5.315 6.811 1.00 94.75 95 VAL A O 1
ATOM 710 N N . ILE A 1 96 ? -6.700 4.613 7.231 1.00 95.25 96 ILE A N 1
ATOM 711 C CA . ILE A 1 96 ? -7.242 4.886 5.904 1.00 95.25 96 ILE A CA 1
ATOM 712 C C . ILE A 1 96 ? -8.370 5.899 6.060 1.00 95.25 96 ILE A C 1
ATOM 714 O O . ILE A 1 96 ? -9.251 5.724 6.899 1.00 95.25 96 ILE A O 1
ATOM 718 N N . ARG A 1 97 ? -8.357 6.961 5.261 1.00 94.94 97 ARG A N 1
ATOM 719 C CA . ARG A 1 97 ? -9.436 7.949 5.204 1.00 94.94 97 ARG A CA 1
ATOM 720 C C . ARG A 1 97 ? -10.166 7.851 3.877 1.00 94.94 97 ARG A C 1
ATOM 722 O O . ARG A 1 97 ? -9.525 7.771 2.831 1.00 94.94 97 ARG A O 1
ATOM 729 N N . SER A 1 98 ? -11.492 7.873 3.936 1.00 93.62 98 SER A N 1
ATOM 730 C CA . SER A 1 98 ? -12.360 7.875 2.758 1.00 93.62 98 SER A CA 1
ATOM 731 C C . SER A 1 98 ? -13.686 8.544 3.080 1.00 93.62 98 SER A C 1
ATOM 733 O O . SER A 1 98 ? -14.289 8.241 4.106 1.00 93.62 98 SER A O 1
ATOM 735 N N . ALA A 1 99 ? -14.129 9.479 2.233 1.00 87.62 99 ALA A N 1
ATOM 736 C CA . ALA A 1 99 ? -15.430 10.150 2.346 1.00 87.62 99 ALA A CA 1
ATOM 737 C C . ALA A 1 99 ? -15.779 10.659 3.770 1.00 87.62 99 ALA A C 1
ATOM 739 O O . ALA A 1 99 ? -16.910 10.532 4.235 1.00 87.62 99 ALA A O 1
ATOM 740 N N . GLY A 1 100 ? -14.792 11.210 4.488 1.00 85.44 100 GLY A N 1
ATOM 741 C CA . GLY A 1 100 ? -14.961 11.714 5.860 1.00 85.44 100 GLY A CA 1
ATOM 742 C C . GLY A 1 100 ? -14.955 10.646 6.961 1.00 85.44 100 GLY A C 1
ATOM 743 O O . GLY A 1 100 ? -15.062 10.987 8.135 1.00 85.44 100 GLY A O 1
ATOM 744 N N . ARG A 1 101 ? -14.789 9.368 6.612 1.00 92.00 101 ARG A N 1
ATOM 745 C CA . ARG A 1 101 ? -14.647 8.246 7.546 1.00 92.00 101 ARG A CA 1
ATOM 746 C C . ARG A 1 101 ? -13.189 7.866 7.730 1.00 92.00 101 ARG A C 1
ATOM 748 O O . ARG A 1 101 ? -12.355 8.062 6.843 1.00 92.00 101 ARG A O 1
ATOM 755 N N . THR A 1 102 ? -12.890 7.311 8.900 1.00 93.94 102 THR A N 1
ATOM 756 C CA . THR A 1 102 ? -11.556 6.822 9.260 1.00 93.94 102 THR A CA 1
ATOM 757 C C . THR A 1 102 ? -11.638 5.331 9.539 1.00 93.94 102 THR A C 1
ATOM 759 O O . THR A 1 102 ? -12.426 4.901 10.371 1.00 93.94 102 THR A O 1
ATOM 762 N N . HIS A 1 103 ? -10.809 4.546 8.866 1.00 94.50 103 HIS A N 1
ATOM 763 C CA . HIS A 1 103 ? -10.750 3.097 8.986 1.00 94.50 103 HIS A CA 1
ATOM 764 C C . HIS A 1 103 ? -9.391 2.665 9.523 1.00 94.50 103 HIS A C 1
ATOM 766 O O . HIS A 1 103 ? -8.358 3.272 9.218 1.00 94.50 103 HIS A O 1
ATOM 772 N N . LEU A 1 104 ? -9.394 1.582 10.294 1.00 94.19 104 LEU A N 1
ATOM 773 C CA . LEU A 1 104 ? -8.187 0.820 10.572 1.00 94.19 104 LEU A CA 1
ATOM 774 C C . LEU A 1 104 ? -7.954 -0.123 9.394 1.00 94.19 104 LEU A C 1
ATOM 776 O O . LEU A 1 104 ? -8.884 -0.787 8.948 1.00 94.19 104 LEU A O 1
ATOM 780 N N . GLY A 1 105 ? -6.726 -0.209 8.900 1.00 94.00 105 GLY A N 1
ATOM 781 C CA . GLY A 1 105 ? -6.391 -1.106 7.802 1.00 94.00 105 GLY A CA 1
ATOM 782 C C . GLY A 1 105 ? -5.023 -1.743 7.950 1.00 94.00 105 GLY A C 1
ATOM 783 O O . GLY A 1 105 ? -4.290 -1.502 8.913 1.00 94.00 105 GLY A O 1
ATOM 784 N N . LEU A 1 106 ? -4.684 -2.561 6.960 1.00 93.69 106 LEU A N 1
ATOM 785 C CA . LEU A 1 106 ? -3.385 -3.209 6.845 1.00 93.69 106 LEU A CA 1
ATOM 786 C C . LEU A 1 106 ? -2.757 -2.874 5.500 1.00 93.69 106 LEU A C 1
ATOM 788 O O . LEU A 1 106 ? -3.299 -3.233 4.458 1.00 93.69 106 LEU A O 1
ATOM 792 N N . LEU A 1 107 ? -1.592 -2.235 5.523 1.00 93.31 107 LEU A N 1
ATOM 793 C CA . LEU A 1 107 ? -0.714 -2.178 4.367 1.00 93.31 107 LEU A CA 1
ATOM 794 C C . LEU A 1 107 ? 0.016 -3.506 4.257 1.00 93.31 107 LEU A C 1
ATOM 796 O O . LEU A 1 107 ? 0.658 -3.954 5.208 1.00 93.31 107 LEU A O 1
ATOM 800 N N . ILE A 1 108 ? -0.039 -4.084 3.069 1.00 90.94 108 ILE A N 1
ATOM 801 C CA . ILE A 1 108 ? 0.783 -5.209 2.681 1.00 90.94 108 ILE A CA 1
ATOM 802 C C . ILE A 1 108 ? 1.864 -4.694 1.750 1.00 90.94 108 ILE A C 1
ATOM 804 O O . ILE A 1 108 ? 1.579 -4.215 0.647 1.00 90.94 108 ILE A O 1
ATOM 808 N N . SER A 1 109 ? 3.105 -4.811 2.199 1.00 89.38 109 SER A N 1
ATOM 809 C CA . SER A 1 109 ? 4.275 -4.463 1.409 1.00 89.38 109 SER A CA 1
ATOM 810 C C . SER A 1 109 ? 5.102 -5.693 1.075 1.00 89.38 109 SER A C 1
ATOM 812 O O . SER A 1 109 ? 5.085 -6.681 1.805 1.00 89.38 109 SER A O 1
ATOM 814 N N . ASP A 1 110 ? 5.824 -5.666 -0.037 1.00 86.94 110 ASP A N 1
ATOM 815 C CA . ASP A 1 110 ? 6.808 -6.692 -0.355 1.00 86.94 110 ASP A CA 1
ATOM 816 C C . ASP A 1 110 ? 8.233 -6.253 -0.014 1.00 86.94 110 ASP A C 1
ATOM 818 O O . ASP A 1 110 ? 8.565 -5.076 0.135 1.00 86.94 110 ASP A O 1
ATOM 822 N N . ARG A 1 111 ? 9.110 -7.247 0.129 1.00 79.31 111 ARG A N 1
ATOM 823 C CA . ARG A 1 111 ? 10.559 -7.047 0.037 1.00 79.31 111 ARG A CA 1
ATOM 824 C C . ARG A 1 111 ? 11.050 -7.590 -1.288 1.00 79.31 111 ARG A C 1
ATOM 826 O O . ARG A 1 111 ? 11.692 -8.639 -1.339 1.00 79.31 111 ARG A O 1
ATOM 833 N N . LEU A 1 112 ? 10.722 -6.873 -2.357 1.00 87.38 112 LEU A N 1
ATOM 834 C CA . LEU A 1 112 ? 11.143 -7.270 -3.692 1.00 87.38 112 LEU A CA 1
ATOM 835 C C . LEU A 1 112 ? 12.672 -7.245 -3.837 1.00 87.38 112 LEU A C 1
ATOM 837 O O . LEU A 1 112 ? 13.241 -8.158 -4.428 1.00 87.38 112 LEU A O 1
ATOM 841 N N . PHE A 1 113 ? 13.333 -6.241 -3.253 1.00 87.69 113 PHE A N 1
ATOM 842 C CA . PHE A 1 113 ? 14.788 -6.094 -3.280 1.00 87.69 113 PHE A CA 1
ATOM 843 C C . PHE A 1 113 ? 15.439 -6.656 -2.013 1.00 87.69 113 PHE A C 1
ATOM 845 O O . PHE A 1 113 ? 15.102 -6.254 -0.900 1.00 87.69 113 PHE A O 1
ATOM 852 N N . GLU A 1 114 ? 16.418 -7.552 -2.168 1.00 73.00 114 GLU A N 1
ATOM 853 C CA . GLU A 1 114 ? 17.042 -8.258 -1.035 1.00 73.00 114 GLU A CA 1
ATOM 854 C C . GLU A 1 114 ? 17.832 -7.342 -0.088 1.00 73.00 114 GLU A C 1
ATOM 856 O O . GLU A 1 114 ? 17.909 -7.636 1.106 1.00 73.00 114 GLU A O 1
ATOM 861 N N . ARG A 1 115 ? 18.392 -6.234 -0.598 1.00 79.69 115 ARG A N 1
ATOM 862 C CA . ARG A 1 115 ? 19.165 -5.215 0.149 1.00 79.69 115 ARG A CA 1
ATOM 863 C C . ARG A 1 115 ? 19.134 -3.845 -0.547 1.00 79.69 115 ARG A C 1
ATOM 865 O O . ARG A 1 115 ? 20.166 -3.196 -0.690 1.00 79.69 115 ARG A O 1
ATOM 872 N N . GLY A 1 116 ? 17.967 -3.453 -1.058 1.00 78.94 116 GLY A N 1
ATOM 873 C CA . GLY A 1 116 ? 17.811 -2.196 -1.796 1.00 78.94 116 GLY A CA 1
ATOM 874 C C . GLY A 1 116 ? 18.019 -0.957 -0.924 1.00 78.94 116 GLY A C 1
ATOM 875 O O . GLY A 1 116 ? 17.768 -0.984 0.283 1.00 78.94 116 GLY A O 1
ATOM 876 N N . ARG A 1 117 ? 18.465 0.132 -1.550 1.00 87.81 117 ARG A N 1
ATOM 877 C CA . ARG A 1 117 ? 18.431 1.481 -0.976 1.00 87.81 117 ARG A CA 1
ATOM 878 C C . ARG A 1 117 ? 16.991 1.997 -0.937 1.00 87.81 117 ARG A C 1
ATOM 880 O O . ARG A 1 117 ? 16.083 1.391 -1.511 1.00 87.81 117 ARG A O 1
ATOM 887 N N . ARG A 1 118 ? 16.786 3.144 -0.288 1.00 88.88 118 ARG A N 1
ATOM 888 C CA . ARG A 1 118 ? 15.488 3.832 -0.252 1.00 88.88 118 ARG A CA 1
ATOM 889 C C . ARG A 1 118 ? 14.929 4.051 -1.659 1.00 88.88 118 ARG A C 1
ATOM 891 O O . ARG A 1 118 ? 13.753 3.797 -1.889 1.00 88.88 118 ARG A O 1
ATOM 898 N N . GLU A 1 119 ? 15.772 4.445 -2.607 1.00 91.50 119 GLU A N 1
ATOM 899 C CA . GLU A 1 119 ? 15.374 4.732 -3.986 1.00 91.50 119 GLU A CA 1
ATOM 900 C C . GLU A 1 119 ? 14.924 3.474 -4.741 1.00 91.50 119 GLU A C 1
ATOM 902 O O . GLU A 1 119 ? 14.008 3.554 -5.551 1.00 91.50 119 GLU A O 1
ATOM 907 N N . ASP A 1 120 ? 15.487 2.297 -4.441 1.00 91.75 120 ASP A N 1
ATOM 908 C CA . ASP A 1 120 ? 14.969 1.036 -4.990 1.00 91.75 120 ASP A CA 1
ATOM 909 C C . ASP A 1 120 ? 13.539 0.793 -4.489 1.00 91.75 120 ASP A C 1
ATOM 911 O O . ASP A 1 120 ? 12.647 0.432 -5.258 1.00 91.75 120 ASP A O 1
ATOM 915 N N . GLN A 1 121 ? 13.290 1.045 -3.200 1.00 89.56 121 GLN A N 1
ATOM 916 C CA . GLN A 1 121 ? 11.949 0.888 -2.648 1.00 89.56 121 GLN A CA 1
ATOM 917 C C . GLN A 1 121 ? 10.972 1.906 -3.211 1.00 89.56 121 GLN A C 1
ATOM 919 O O . GLN A 1 121 ? 9.876 1.512 -3.612 1.00 89.56 121 GLN A O 1
ATOM 924 N N . LEU A 1 122 ? 11.374 3.169 -3.330 1.00 91.12 122 LEU A N 1
ATOM 925 C CA . LEU A 1 122 ? 10.586 4.198 -3.997 1.00 91.12 122 LEU A CA 1
ATOM 926 C C . LEU A 1 122 ? 10.241 3.783 -5.433 1.00 91.12 122 LEU A C 1
ATOM 928 O O . LEU A 1 122 ? 9.066 3.794 -5.791 1.00 91.12 122 LEU A O 1
ATOM 932 N N . ALA A 1 123 ? 11.215 3.278 -6.198 1.00 92.75 123 ALA A N 1
ATOM 933 C CA . ALA A 1 123 ? 11.019 2.803 -7.569 1.00 92.75 123 ALA A CA 1
ATOM 934 C C . ALA A 1 123 ? 9.989 1.671 -7.692 1.00 92.75 123 ALA A C 1
ATOM 936 O O . ALA A 1 123 ? 9.318 1.550 -8.715 1.00 92.75 123 ALA A O 1
ATOM 937 N N . SER A 1 124 ? 9.810 0.857 -6.650 1.00 91.19 124 SER A N 1
ATOM 938 C CA . SER A 1 124 ? 8.782 -0.194 -6.616 1.00 91.19 124 SER A CA 1
ATOM 939 C C . SER A 1 124 ? 7.386 0.279 -6.183 1.00 91.19 124 SER A C 1
ATOM 941 O O . SER A 1 124 ? 6.496 -0.559 -5.993 1.00 91.19 124 SER A O 1
ATOM 943 N N . GLY A 1 125 ? 7.174 1.586 -6.006 1.00 89.75 125 GLY A N 1
ATOM 944 C CA . GLY A 1 125 ? 5.962 2.135 -5.390 1.00 89.75 125 GLY A CA 1
ATOM 945 C C . GLY A 1 125 ? 5.963 1.944 -3.873 1.00 89.75 125 GLY A C 1
ATOM 946 O O . GLY A 1 125 ? 4.988 1.459 -3.300 1.00 89.75 125 GLY A O 1
ATOM 947 N N . SER A 1 126 ? 7.107 2.218 -3.239 1.00 87.62 126 SER A N 1
ATOM 948 C CA . SER A 1 126 ? 7.339 2.058 -1.794 1.00 87.62 126 SER A CA 1
ATOM 949 C C . SER A 1 126 ? 7.046 0.646 -1.264 1.00 87.62 126 SER A C 1
ATOM 951 O O . SER A 1 126 ? 6.649 0.472 -0.112 1.00 87.62 126 SER A O 1
ATOM 953 N N . GLY A 1 127 ? 7.203 -0.374 -2.113 1.00 87.50 127 GLY A N 1
ATOM 954 C CA . GLY A 1 127 ? 6.879 -1.762 -1.790 1.00 87.50 127 GLY A CA 1
ATOM 955 C C . GLY A 1 127 ? 5.384 -2.046 -1.615 1.00 87.50 127 GLY A C 1
ATOM 956 O O . GLY A 1 127 ? 5.041 -3.164 -1.252 1.00 87.50 127 GLY A O 1
ATOM 957 N N . ALA A 1 128 ? 4.480 -1.085 -1.843 1.00 89.88 128 ALA A N 1
ATOM 958 C CA . ALA A 1 128 ? 3.051 -1.257 -1.592 1.00 89.88 128 ALA A CA 1
ATOM 959 C C . ALA A 1 128 ? 2.424 -2.238 -2.596 1.00 89.88 128 ALA A C 1
ATOM 961 O O . ALA A 1 128 ? 2.311 -1.957 -3.792 1.00 89.88 128 ALA A O 1
ATOM 962 N N . VAL A 1 129 ? 1.991 -3.398 -2.101 1.00 89.75 129 VAL A N 1
ATOM 963 C CA . VAL A 1 129 ? 1.339 -4.434 -2.912 1.00 89.75 129 VAL A CA 1
ATOM 964 C C . VAL A 1 129 ? -0.169 -4.282 -2.832 1.00 89.75 129 VAL A C 1
ATOM 966 O O . VAL A 1 129 ? -0.831 -4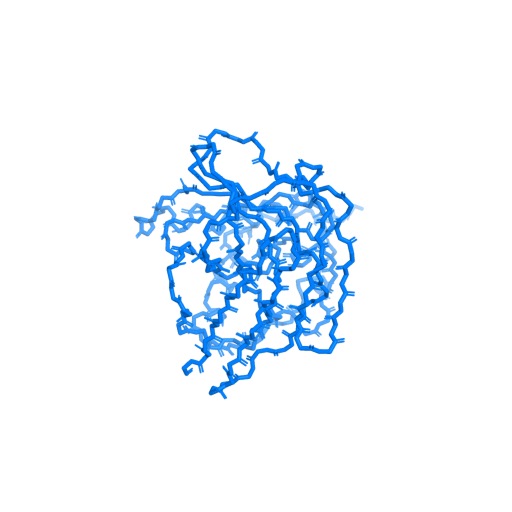.221 -3.867 1.00 89.75 129 VAL A O 1
ATOM 969 N N . ALA A 1 130 ? -0.696 -4.197 -1.613 1.00 91.31 130 ALA A N 1
ATOM 970 C CA . ALA A 1 130 ? -2.120 -4.068 -1.363 1.00 91.31 130 ALA A CA 1
ATOM 971 C C . ALA A 1 130 ? -2.400 -3.390 -0.021 1.00 91.31 130 ALA A C 1
ATOM 973 O O . ALA A 1 130 ? -1.557 -3.374 0.872 1.00 91.31 130 ALA A O 1
ATOM 974 N N . VAL A 1 131 ? -3.606 -2.864 0.128 1.00 93.81 131 VAL A N 1
ATOM 975 C CA . VAL A 1 131 ? -4.142 -2.296 1.358 1.00 93.81 131 VAL A CA 1
ATOM 976 C C . VAL A 1 131 ? -5.451 -3.004 1.652 1.00 93.81 131 VAL A C 1
ATOM 978 O O . VAL A 1 131 ? -6.374 -2.950 0.841 1.00 93.81 131 VAL A O 1
ATOM 981 N N . ILE A 1 132 ? -5.529 -3.667 2.804 1.00 93.88 132 ILE A N 1
ATOM 982 C CA . ILE A 1 132 ? -6.779 -4.248 3.280 1.00 93.88 132 ILE A CA 1
ATOM 983 C C . ILE A 1 132 ? -7.515 -3.204 4.110 1.00 93.88 132 ILE A C 1
ATOM 985 O O . ILE A 1 132 ? -7.008 -2.764 5.149 1.00 93.88 132 ILE A O 1
ATOM 989 N N . VAL A 1 133 ? -8.701 -2.816 3.654 1.00 93.62 133 VAL A N 1
ATOM 990 C CA . VAL A 1 133 ? -9.586 -1.914 4.389 1.00 93.62 133 VAL A CA 1
ATOM 991 C C . VAL A 1 133 ? -10.278 -2.712 5.484 1.00 93.62 133 VAL A C 1
ATOM 993 O O . VAL A 1 133 ? -10.950 -3.705 5.218 1.00 93.62 133 VAL A O 1
ATOM 996 N N . GLY A 1 134 ? -10.071 -2.299 6.728 1.00 91.81 134 GLY A N 1
ATOM 997 C CA . GLY A 1 134 ? -10.714 -2.897 7.885 1.00 91.81 134 GLY A CA 1
ATOM 998 C C . GLY A 1 134 ? -11.881 -2.048 8.407 1.00 91.81 134 GLY A C 1
ATOM 999 O O . GLY A 1 134 ? -12.422 -1.188 7.700 1.00 91.81 134 GLY A O 1
ATOM 1000 N N . PRO A 1 135 ? -12.303 -2.299 9.655 1.00 92.69 135 PRO A N 1
ATOM 1001 C CA . PRO A 1 135 ? -13.446 -1.623 10.253 1.00 92.69 135 PRO A CA 1
ATOM 1002 C C . PRO A 1 135 ? -13.224 -0.114 10.401 1.00 92.69 135 PRO A C 1
ATOM 1004 O O . PRO A 1 135 ? -12.101 0.373 10.570 1.00 92.69 135 PRO A O 1
ATOM 1007 N N . GLU A 1 136 ? -14.334 0.619 10.382 1.00 94.50 136 GLU A N 1
ATOM 1008 C CA . GLU A 1 136 ? -14.370 2.033 10.746 1.00 94.50 136 GLU A CA 1
ATOM 1009 C C . GLU A 1 136 ? -13.960 2.216 12.218 1.00 94.50 136 GLU A C 1
ATOM 1011 O O . GLU A 1 136 ? -14.310 1.410 13.084 1.00 94.50 136 GLU A O 1
ATOM 1016 N N . ILE A 1 137 ? -13.201 3.274 12.499 1.00 93.44 137 ILE A N 1
ATOM 1017 C CA . ILE A 1 137 ? -12.797 3.673 13.846 1.00 93.44 137 ILE A CA 1
ATOM 1018 C C . ILE A 1 137 ? -13.843 4.676 14.352 1.00 93.44 137 ILE A C 1
ATOM 1020 O O . ILE A 1 137 ? -13.868 5.810 13.872 1.00 93.44 137 ILE A O 1
ATOM 1024 N N . PRO A 1 138 ? -14.696 4.311 15.327 1.00 89.81 138 PRO A N 1
ATOM 1025 C CA . PRO A 1 138 ? -15.855 5.122 15.703 1.00 89.81 138 PRO A CA 1
ATOM 1026 C C . PRO A 1 138 ? -15.510 6.253 16.686 1.00 89.81 138 PRO A C 1
ATOM 1028 O O . PRO A 1 138 ? -16.395 6.797 17.343 1.00 89.81 138 PRO A O 1
ATOM 1031 N N . PHE A 1 139 ? -14.227 6.569 16.865 1.00 86.44 139 PHE A N 1
ATOM 1032 C CA . PHE A 1 139 ? -13.769 7.538 17.853 1.00 86.44 139 PHE A CA 1
ATOM 1033 C C . PHE A 1 139 ? -12.538 8.309 17.382 1.00 86.44 139 PHE A C 1
ATOM 1035 O O . PHE A 1 139 ? -11.800 7.901 16.484 1.00 86.44 139 PHE A O 1
ATOM 1042 N N . HIS A 1 140 ? -12.306 9.427 18.061 1.00 85.81 140 HIS A N 1
ATOM 1043 C CA . HIS A 1 140 ? -11.134 10.277 17.904 1.00 85.81 140 HIS A CA 1
ATOM 1044 C C . HIS A 1 140 ? -10.363 10.351 19.227 1.00 85.81 140 HIS A C 1
ATOM 1046 O O . HIS A 1 140 ? -10.903 10.017 20.283 1.00 85.81 140 HIS A O 1
ATOM 1052 N N . GLY A 1 141 ? -9.109 10.802 19.169 1.00 86.06 141 GLY A N 1
ATOM 1053 C CA . GLY A 1 141 ? -8.253 10.968 20.344 1.00 86.06 141 GLY A CA 1
ATOM 1054 C C . GLY A 1 141 ? -7.247 9.837 20.542 1.00 86.06 141 GLY A C 1
ATOM 1055 O O . GLY A 1 141 ? -6.805 9.210 19.574 1.00 86.06 141 GLY A O 1
ATOM 1056 N N . GLU A 1 142 ? -6.846 9.637 21.798 1.00 91.69 142 GLU A N 1
ATOM 1057 C CA . GLU A 1 142 ? -5.777 8.711 22.163 1.00 91.69 142 GLU A CA 1
ATOM 1058 C C . GLU A 1 142 ? -6.207 7.246 22.004 1.00 91.69 142 GLU A C 1
ATOM 1060 O O . GLU A 1 142 ? -7.312 6.850 22.384 1.00 91.69 142 GLU A O 1
ATOM 1065 N N . ALA A 1 143 ? -5.315 6.429 21.451 1.00 92.56 143 ALA A N 1
ATOM 1066 C CA . ALA A 1 143 ? -5.525 5.004 21.266 1.00 92.56 143 ALA A CA 1
ATOM 1067 C C . ALA A 1 143 ? -4.214 4.228 21.400 1.00 92.56 143 ALA A C 1
ATOM 1069 O O . ALA A 1 143 ? -3.155 4.673 20.963 1.00 92.56 143 ALA A O 1
ATOM 1070 N N . THR A 1 144 ? -4.281 3.018 21.943 1.00 94.06 144 THR A N 1
ATOM 1071 C CA . THR A 1 144 ? -3.164 2.069 21.916 1.00 94.06 144 THR A CA 1
ATOM 1072 C C . THR A 1 144 ? -3.353 1.095 20.763 1.00 94.06 144 THR A C 1
ATOM 1074 O O . THR A 1 144 ? -4.324 0.342 20.730 1.00 94.06 144 THR A O 1
ATOM 1077 N N . LEU A 1 145 ? -2.410 1.094 19.828 1.00 93.00 145 LEU A N 1
ATOM 1078 C CA . LEU A 1 145 ? -2.346 0.172 18.703 1.00 93.00 145 LEU A CA 1
ATOM 1079 C C . LEU A 1 145 ? -1.445 -1.014 19.050 1.00 93.00 145 LEU A C 1
ATOM 1081 O O . LEU A 1 145 ? -0.370 -0.830 19.625 1.00 93.00 145 LEU A O 1
ATOM 1085 N N . ARG A 1 146 ? -1.855 -2.225 18.677 1.00 90.69 146 ARG A N 1
ATOM 1086 C CA . ARG A 1 146 ? -1.089 -3.460 18.871 1.00 90.69 146 ARG A CA 1
ATOM 1087 C C . ARG A 1 146 ? -1.079 -4.305 17.607 1.00 90.69 146 ARG A C 1
ATOM 1089 O O . ARG A 1 146 ? -2.121 -4.491 16.986 1.00 90.69 146 ARG A O 1
ATOM 1096 N N . LEU A 1 147 ? 0.084 -4.865 17.293 1.00 87.31 147 LEU A N 1
ATOM 1097 C CA . LEU A 1 147 ? 0.290 -5.875 16.257 1.00 87.31 147 LEU A CA 1
ATOM 1098 C C . LEU A 1 147 ? 1.225 -6.947 16.831 1.00 87.31 147 LEU A C 1
ATOM 1100 O O . LEU A 1 147 ? 2.407 -6.696 17.059 1.00 87.31 147 LEU A O 1
ATOM 1104 N N . GLY A 1 148 ? 0.693 -8.138 17.116 1.00 82.50 148 GLY A N 1
ATOM 1105 C CA . GLY A 1 148 ? 1.449 -9.178 17.821 1.00 82.50 148 GLY A CA 1
ATOM 1106 C C . GLY A 1 148 ? 1.967 -8.689 19.183 1.00 82.50 148 GLY A C 1
ATOM 1107 O O . GLY A 1 148 ? 1.182 -8.289 20.047 1.00 82.50 148 GLY A O 1
ATOM 1108 N N . ASN A 1 149 ? 3.291 -8.713 19.362 1.00 82.81 149 ASN A N 1
ATOM 1109 C CA . ASN A 1 149 ? 3.960 -8.217 20.571 1.00 82.81 149 ASN A CA 1
ATOM 1110 C C . ASN A 1 149 ? 4.316 -6.724 20.498 1.00 82.81 149 ASN A C 1
ATOM 1112 O O . ASN A 1 149 ? 4.689 -6.139 21.517 1.00 82.81 149 ASN A O 1
ATOM 1116 N N . GLU A 1 150 ? 4.207 -6.101 19.324 1.00 87.06 150 GLU A N 1
ATOM 1117 C CA . GLU A 1 150 ? 4.455 -4.672 19.171 1.00 87.06 150 GLU A CA 1
ATOM 1118 C C . GLU A 1 150 ? 3.256 -3.855 19.647 1.00 87.06 150 GLU A C 1
ATOM 1120 O O . GLU A 1 150 ? 2.091 -4.232 19.470 1.00 87.06 150 GLU A O 1
ATOM 1125 N N . ARG A 1 151 ? 3.554 -2.704 20.253 1.00 90.88 151 ARG A N 1
ATOM 1126 C CA . ARG A 1 151 ? 2.552 -1.731 20.682 1.00 90.88 151 ARG A CA 1
ATOM 1127 C C . ARG A 1 151 ? 3.036 -0.308 20.449 1.00 90.88 151 ARG A C 1
ATOM 1129 O O . ARG A 1 151 ? 4.217 -0.021 20.631 1.00 90.88 151 ARG A O 1
ATOM 1136 N N . SER A 1 152 ? 2.108 0.582 20.133 1.00 90.88 152 SER A N 1
ATOM 1137 C CA . SER A 1 152 ? 2.349 2.021 20.035 1.00 90.88 152 SER A CA 1
ATOM 1138 C C . SER A 1 152 ? 1.164 2.792 20.601 1.00 90.88 152 SER A C 1
ATOM 1140 O O . SER A 1 152 ? 0.019 2.354 20.489 1.00 90.88 152 SER A O 1
ATOM 1142 N N . VAL A 1 153 ? 1.443 3.933 21.230 1.00 91.50 153 VAL A N 1
ATOM 1143 C CA . VAL A 1 153 ? 0.418 4.854 21.727 1.00 91.50 153 VAL A CA 1
ATOM 1144 C C . VAL A 1 153 ? 0.269 5.984 20.720 1.00 91.50 153 VAL A C 1
ATOM 1146 O O . VAL A 1 153 ? 1.192 6.767 20.492 1.00 91.50 153 VAL A O 1
ATOM 1149 N N . ILE A 1 154 ? -0.911 6.067 20.122 1.00 90.44 154 ILE A N 1
ATOM 1150 C CA . ILE A 1 154 ? -1.329 7.136 19.227 1.00 90.44 154 ILE A CA 1
ATOM 1151 C C . ILE A 1 154 ? -1.992 8.194 20.098 1.00 90.44 154 ILE A C 1
ATOM 1153 O O . ILE A 1 154 ? -3.079 7.960 20.605 1.00 90.44 154 ILE A O 1
ATOM 1157 N N . LYS A 1 155 ? -1.353 9.354 20.269 1.00 88.81 155 LYS A N 1
ATOM 1158 C CA . LYS A 1 155 ? -1.900 10.448 21.093 1.00 88.81 155 LYS A CA 1
ATOM 1159 C C . LYS A 1 155 ? -3.177 11.053 20.514 1.00 88.81 155 LYS A C 1
ATOM 1161 O O . LYS A 1 155 ? -4.049 11.481 21.257 1.00 88.81 155 LYS A O 1
ATOM 1166 N N . ASP A 1 156 ? -3.259 11.101 19.189 1.00 88.19 156 ASP A N 1
ATOM 1167 C CA . ASP A 1 156 ? -4.417 11.623 18.478 1.00 88.19 156 ASP A CA 1
ATOM 1168 C C . ASP A 1 156 ? -4.510 10.994 17.083 1.00 88.19 156 ASP A C 1
ATOM 1170 O O . ASP A 1 156 ? -3.648 11.208 16.227 1.00 88.19 156 ASP A O 1
ATOM 1174 N N . LEU A 1 157 ? -5.568 10.214 16.855 1.00 86.31 157 LEU A N 1
ATOM 1175 C CA . LEU A 1 157 ? -5.867 9.599 15.558 1.00 86.31 157 LEU A CA 1
ATOM 1176 C C . LEU A 1 157 ? -6.077 10.630 14.436 1.00 86.31 157 LEU A C 1
ATOM 1178 O O . LEU A 1 157 ? -5.776 10.350 13.273 1.00 86.31 157 LEU A O 1
ATOM 1182 N N . THR A 1 158 ? -6.568 11.830 14.753 1.00 86.12 158 THR A N 1
ATOM 1183 C CA . THR A 1 158 ? -6.814 12.879 13.749 1.00 86.12 158 THR A CA 1
ATOM 1184 C C . THR A 1 158 ? -5.515 13.529 13.268 1.00 86.12 158 THR A C 1
ATOM 1186 O O . THR A 1 158 ? -5.417 13.939 12.109 1.00 86.12 158 THR A O 1
ATOM 1189 N N . ALA A 1 159 ? -4.471 13.511 14.101 1.00 89.69 159 ALA A N 1
ATOM 1190 C CA . ALA A 1 159 ? -3.146 14.026 13.769 1.00 89.69 159 ALA A CA 1
ATOM 1191 C C . ALA A 1 159 ? -2.339 13.100 12.837 1.00 89.69 159 ALA A C 1
ATOM 1193 O O . ALA A 1 159 ? -1.292 13.505 12.321 1.00 89.69 159 ALA A O 1
ATOM 1194 N N . ILE A 1 160 ? -2.802 11.866 12.596 1.00 91.12 160 ILE A N 1
ATOM 1195 C CA . ILE A 1 160 ? -2.153 10.950 11.652 1.00 91.12 160 ILE A CA 1
ATOM 1196 C C . ILE A 1 160 ? -2.259 11.531 10.241 1.00 91.12 160 ILE A C 1
ATOM 1198 O O . ILE A 1 160 ? -3.344 11.826 9.738 1.00 91.12 160 ILE A O 1
ATOM 1202 N N . LYS A 1 161 ? -1.107 11.699 9.591 1.00 92.75 161 LYS A N 1
ATOM 1203 C CA . LYS A 1 161 ? -1.037 12.258 8.242 1.00 92.75 161 LYS A CA 1
ATOM 1204 C C . LYS A 1 161 ? -1.460 11.222 7.206 1.00 92.75 161 LYS A C 1
ATOM 1206 O O . LYS A 1 161 ? -0.980 10.091 7.213 1.00 92.75 161 LYS A O 1
ATOM 1211 N N . THR A 1 162 ? -2.305 11.660 6.285 1.00 93.00 162 THR A N 1
ATOM 1212 C CA . THR A 1 162 ? -2.729 10.933 5.086 1.00 93.00 162 THR A CA 1
ATOM 1213 C C . THR A 1 162 ? -2.553 11.857 3.878 1.00 93.00 162 THR A C 1
ATOM 1215 O O . THR A 1 162 ? -2.655 13.075 4.052 1.00 93.00 162 THR A O 1
ATOM 1218 N N . PRO A 1 163 ? -2.287 11.331 2.674 1.00 92.44 163 PRO A N 1
ATOM 1219 C CA . PRO A 1 163 ? -2.156 12.159 1.482 1.00 92.44 163 PRO A CA 1
ATOM 1220 C C . PRO A 1 163 ? -3.527 12.718 1.077 1.00 92.44 163 PRO A C 1
ATOM 1222 O O . PRO A 1 163 ? -4.472 11.955 0.904 1.00 92.44 163 PRO A O 1
ATOM 1225 N N . ASP A 1 164 ? -3.643 14.038 0.934 1.00 88.69 164 ASP A N 1
ATOM 1226 C CA . ASP A 1 164 ? -4.877 14.695 0.488 1.00 88.69 164 ASP A CA 1
ATOM 1227 C C . ASP A 1 164 ? -4.760 15.079 -0.992 1.00 88.69 164 ASP A C 1
ATOM 1229 O O . ASP A 1 164 ? -4.172 16.102 -1.340 1.00 88.69 164 ASP A O 1
ATOM 1233 N N . LEU A 1 165 ? -5.244 14.192 -1.865 1.00 91.12 165 LEU A N 1
ATOM 1234 C CA . LEU A 1 165 ? -5.142 14.318 -3.326 1.00 91.12 165 LEU A CA 1
ATOM 1235 C C . LEU A 1 165 ? -6.507 14.272 -4.029 1.00 91.12 165 LEU A C 1
ATOM 1237 O O . LEU A 1 165 ? -6.562 14.098 -5.244 1.00 91.12 165 LEU A O 1
ATOM 1241 N N . GLY A 1 166 ? -7.613 14.363 -3.282 1.00 90.12 166 GLY A N 1
ATOM 1242 C CA . GLY A 1 166 ? -8.965 14.208 -3.837 1.00 90.12 166 GLY A CA 1
ATOM 1243 C C . GLY A 1 166 ? -9.284 12.801 -4.366 1.00 90.12 166 GLY A C 1
ATOM 1244 O O . GLY A 1 166 ? -10.206 12.642 -5.161 1.00 90.12 166 GLY A O 1
ATOM 1245 N N . LEU A 1 167 ? -8.517 11.787 -3.950 1.00 94.00 167 LEU A N 1
ATOM 1246 C CA . LEU A 1 167 ? -8.764 10.37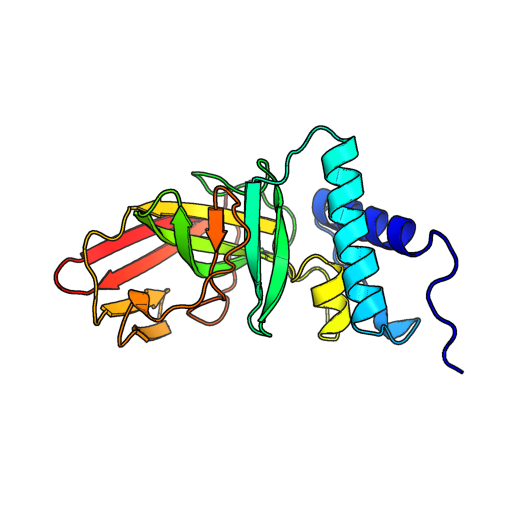9 -4.268 1.00 94.00 167 LEU A CA 1
ATOM 1247 C C . LEU A 1 167 ? -9.735 9.753 -3.260 1.00 94.00 167 LEU A C 1
ATOM 1249 O O . LEU A 1 167 ? -9.896 10.250 -2.146 1.00 94.00 167 LEU A O 1
ATOM 1253 N N . GLU A 1 168 ? -10.359 8.639 -3.642 1.00 94.94 168 GLU A N 1
ATOM 1254 C CA . GLU A 1 168 ? -11.326 7.922 -2.801 1.00 94.94 168 GLU A CA 1
ATOM 1255 C C . GLU A 1 168 ? -10.696 7.424 -1.491 1.00 94.94 168 GLU A C 1
ATOM 1257 O O . GLU A 1 168 ? -11.335 7.483 -0.438 1.00 94.94 168 GLU A O 1
ATOM 1262 N N . TRP A 1 169 ? -9.438 6.977 -1.548 1.00 95.75 169 TRP A N 1
ATOM 1263 C CA . TRP A 1 169 ? -8.732 6.376 -0.419 1.00 95.75 169 TRP A CA 1
ATOM 1264 C C . TRP A 1 169 ? -7.394 7.064 -0.134 1.00 95.75 169 TRP A C 1
ATOM 1266 O O . TRP A 1 169 ? -6.470 7.047 -0.949 1.00 95.75 169 TRP A O 1
ATOM 1276 N N . ALA A 1 170 ? -7.250 7.608 1.071 1.00 96.06 170 ALA A N 1
ATOM 1277 C CA . ALA A 1 170 ? -6.016 8.219 1.554 1.00 96.06 170 ALA A CA 1
ATOM 1278 C C . ALA A 1 170 ? -5.417 7.383 2.692 1.00 96.06 170 ALA A C 1
ATOM 1280 O O . ALA A 1 170 ? -5.990 7.293 3.778 1.00 96.06 170 ALA A O 1
ATOM 1281 N N . VAL A 1 171 ? -4.257 6.772 2.457 1.00 96.12 171 VAL A N 1
ATOM 1282 C CA . VAL A 1 171 ? -3.627 5.813 3.375 1.00 96.12 171 VAL A CA 1
ATOM 1283 C C . VAL A 1 171 ? -2.423 6.449 4.068 1.00 96.12 171 VAL A C 1
ATOM 1285 O O . VAL A 1 171 ? -1.566 7.065 3.430 1.00 96.12 171 VAL A O 1
ATOM 1288 N N . SER A 1 172 ? -2.354 6.324 5.390 1.00 95.25 172 SER A N 1
ATOM 1289 C CA . SER A 1 172 ? -1.234 6.830 6.182 1.00 95.25 172 SER A CA 1
ATOM 1290 C C . SER A 1 172 ? 0.049 6.034 5.944 1.00 95.25 172 SER A C 1
ATOM 1292 O O . SER A 1 172 ? 0.025 4.916 5.433 1.00 95.25 172 SER A O 1
ATOM 1294 N N . ALA A 1 173 ? 1.163 6.575 6.436 1.00 93.31 173 ALA A N 1
ATOM 1295 C CA . ALA A 1 173 ? 2.354 5.768 6.667 1.00 93.31 173 ALA A CA 1
ATOM 1296 C C . ALA A 1 173 ? 2.082 4.635 7.677 1.00 93.31 173 ALA A C 1
ATOM 1298 O O . ALA A 1 173 ? 1.167 4.769 8.506 1.00 93.31 173 ALA A O 1
ATOM 1299 N N . PRO A 1 174 ? 2.862 3.535 7.628 1.00 92.19 174 PRO A N 1
ATOM 1300 C CA . PRO A 1 174 ? 2.863 2.498 8.655 1.00 92.19 174 PRO A CA 1
ATOM 1301 C C . PRO A 1 174 ? 2.935 3.074 10.072 1.00 92.19 174 PRO A C 1
ATOM 1303 O O . PRO A 1 174 ? 3.776 3.919 10.373 1.00 92.19 174 PRO A O 1
ATOM 1306 N N . LEU A 1 175 ? 2.044 2.613 10.951 1.00 91.69 175 LEU A N 1
ATOM 1307 C CA . LEU A 1 175 ? 1.967 3.067 12.348 1.00 91.69 175 LEU A CA 1
ATOM 1308 C C . LEU A 1 175 ? 2.842 2.234 13.296 1.00 91.69 175 LEU A C 1
ATOM 1310 O O . LEU A 1 175 ? 3.143 2.665 14.409 1.00 91.69 175 LEU A O 1
ATOM 1314 N N . LEU A 1 176 ? 3.205 1.028 12.861 1.00 89.81 176 LEU A N 1
ATOM 1315 C CA . LEU A 1 176 ? 4.118 0.098 13.521 1.00 89.81 176 LEU A CA 1
ATOM 1316 C C . LEU A 1 176 ? 5.058 -0.498 12.477 1.00 89.81 176 LEU A C 1
ATOM 1318 O O . LEU A 1 176 ? 4.745 -0.490 11.278 1.00 89.81 176 LEU A O 1
ATOM 1322 N N . TYR A 1 177 ? 6.181 -1.040 12.948 1.00 82.69 177 TYR A N 1
ATOM 1323 C CA . TYR A 1 177 ? 7.145 -1.662 12.059 1.00 82.69 177 TYR A CA 1
ATOM 1324 C C . TYR A 1 177 ? 6.505 -2.848 11.321 1.00 82.69 177 TYR A C 1
ATOM 1326 O O . TYR A 1 177 ? 5.707 -3.599 11.894 1.00 82.69 177 TYR A O 1
ATOM 1334 N N . PRO A 1 178 ? 6.839 -3.044 10.033 1.00 82.44 178 PRO A N 1
ATOM 1335 C CA . PRO A 1 178 ? 6.272 -4.133 9.262 1.00 82.44 178 PRO A CA 1
ATOM 1336 C C . PRO A 1 178 ? 6.689 -5.488 9.830 1.00 82.44 178 PRO A C 1
ATOM 1338 O O . PRO A 1 178 ? 7.879 -5.814 9.891 1.00 82.44 178 PRO A O 1
ATOM 1341 N N . THR A 1 179 ? 5.703 -6.311 10.172 1.00 85.38 179 THR A N 1
ATOM 1342 C CA . THR A 1 179 ? 5.917 -7.691 10.620 1.00 85.38 179 THR A CA 1
ATOM 1343 C C . THR A 1 179 ? 5.889 -8.637 9.421 1.00 85.38 179 THR A C 1
ATOM 1345 O O . THR A 1 179 ? 5.140 -8.418 8.467 1.00 85.38 179 THR A O 1
ATOM 1348 N N . SER A 1 180 ? 6.712 -9.689 9.434 1.00 85.44 180 SER A N 1
ATOM 1349 C CA . SER A 1 180 ? 6.668 -10.735 8.402 1.00 85.44 180 SER A CA 1
ATOM 1350 C C . SER A 1 180 ? 5.298 -11.414 8.379 1.00 85.44 180 SER A C 1
ATOM 1352 O O . SER A 1 180 ? 4.769 -11.768 9.430 1.00 85.44 180 SER A O 1
ATOM 1354 N N . TRP A 1 181 ? 4.732 -11.624 7.190 1.00 83.06 181 TRP A N 1
ATOM 1355 C CA . TRP A 1 181 ? 3.424 -12.257 7.041 1.00 83.06 181 TRP A CA 1
ATOM 1356 C C . TRP A 1 181 ? 3.551 -13.589 6.306 1.00 83.06 181 TRP A C 1
ATOM 1358 O O . TRP A 1 181 ? 3.574 -13.648 5.078 1.00 83.06 181 TRP A O 1
ATOM 1368 N N . GLU A 1 182 ? 3.689 -14.676 7.059 1.00 82.75 182 GLU A N 1
ATOM 1369 C CA . GLU A 1 182 ? 3.941 -16.019 6.525 1.00 82.75 182 GLU A CA 1
ATOM 1370 C C . GLU A 1 182 ? 2.675 -16.680 5.972 1.00 82.75 182 GLU A C 1
ATOM 1372 O O . GLU A 1 182 ? 1.555 -16.368 6.388 1.00 82.75 182 GLU A O 1
ATOM 1377 N N . ARG A 1 183 ? 2.831 -17.605 5.020 1.00 81.56 183 ARG A N 1
ATOM 1378 C CA . ARG A 1 183 ? 1.693 -18.332 4.446 1.00 81.56 183 ARG A CA 1
ATOM 1379 C C . ARG A 1 183 ? 0.965 -19.132 5.529 1.00 81.56 183 ARG A C 1
ATOM 1381 O O . ARG A 1 183 ? 1.595 -19.797 6.342 1.00 81.56 183 ARG A O 1
ATOM 1388 N N . GLY A 1 184 ? -0.363 -19.060 5.542 1.00 82.12 184 GLY A N 1
ATOM 1389 C CA . GLY A 1 184 ? -1.211 -19.698 6.547 1.00 82.12 184 GLY A CA 1
ATOM 1390 C C . GLY A 1 184 ? -1.353 -18.912 7.854 1.00 82.12 184 GLY A C 1
ATOM 1391 O O . GLY A 1 184 ? -2.276 -19.210 8.620 1.00 82.12 184 GLY A O 1
ATOM 1392 N N . SER A 1 185 ? -0.505 -17.904 8.098 1.00 83.25 185 SER A N 1
ATOM 1393 C CA . SER A 1 185 ? -0.542 -17.096 9.318 1.00 83.25 185 SER A CA 1
ATOM 1394 C C . SER A 1 185 ? -1.704 -16.099 9.317 1.00 83.25 185 SER A C 1
ATOM 1396 O O . SER A 1 185 ? -2.136 -15.596 8.275 1.00 83.25 185 SER A O 1
ATOM 1398 N N . THR A 1 186 ? -2.222 -15.820 10.513 1.00 86.44 186 THR A N 1
ATOM 1399 C CA . THR A 1 186 ? -3.223 -14.774 10.742 1.00 86.44 186 THR A CA 1
ATOM 1400 C C . THR A 1 186 ? -2.580 -13.650 11.523 1.00 86.44 186 THR A C 1
ATOM 1402 O O . THR A 1 186 ? -1.961 -13.876 12.561 1.00 86.44 186 THR A O 1
ATOM 1405 N N . VAL A 1 187 ? -2.746 -12.440 11.018 1.00 86.75 187 VAL A N 1
ATOM 1406 C CA . VAL A 1 187 ? -2.316 -11.217 11.674 1.00 86.75 187 VAL A CA 1
ATOM 1407 C C . VAL A 1 187 ? -3.536 -10.577 12.300 1.00 86.75 187 VAL A C 1
ATOM 1409 O O . VAL A 1 187 ? -4.580 -10.490 11.658 1.00 86.75 187 VAL A O 1
ATOM 1412 N N . VAL A 1 188 ? -3.395 -10.143 13.548 1.00 88.50 188 VAL A N 1
ATOM 1413 C CA . VAL A 1 188 ? -4.430 -9.429 14.291 1.00 88.50 188 VAL A CA 1
ATOM 1414 C C . VAL A 1 188 ? -3.866 -8.084 14.716 1.00 88.50 188 VAL A C 1
ATOM 1416 O O . VAL A 1 188 ? -2.781 -8.013 15.298 1.00 88.50 188 VAL A O 1
ATOM 1419 N N . VAL A 1 189 ? -4.619 -7.033 14.418 1.00 90.31 189 VAL A N 1
ATOM 1420 C CA . VAL A 1 189 ? -4.364 -5.670 14.855 1.00 90.31 189 VAL A CA 1
ATOM 1421 C C . VAL A 1 189 ? -5.481 -5.246 15.785 1.00 90.31 189 VAL A C 1
ATOM 1423 O O . VAL A 1 189 ? -6.658 -5.322 15.436 1.00 90.31 189 VAL A O 1
ATOM 1426 N N . ASP A 1 190 ? -5.091 -4.769 16.957 1.00 92.00 190 ASP A N 1
ATOM 1427 C CA . ASP A 1 190 ? -6.006 -4.225 17.948 1.00 92.00 190 ASP A CA 1
ATOM 1428 C C . ASP A 1 190 ? -5.745 -2.730 18.113 1.00 92.00 190 ASP A C 1
ATOM 1430 O O . ASP A 1 190 ? -4.614 -2.313 18.358 1.00 92.00 190 ASP A O 1
ATOM 1434 N N . LEU A 1 191 ? -6.802 -1.932 18.031 1.00 93.06 191 LEU A N 1
ATOM 1435 C CA . LEU A 1 191 ? -6.797 -0.519 18.372 1.00 93.06 191 LEU A CA 1
ATOM 1436 C C . LEU A 1 191 ? -7.714 -0.309 19.577 1.00 93.06 191 LEU A C 1
ATOM 1438 O O . LEU A 1 191 ? -8.919 -0.553 19.513 1.00 93.06 191 LEU A O 1
ATOM 1442 N N . GLN A 1 192 ? -7.137 0.124 20.689 1.00 92.62 192 GLN A N 1
ATOM 1443 C CA . GLN A 1 192 ? -7.833 0.298 21.957 1.00 92.62 192 GLN A CA 1
ATOM 1444 C C . GLN A 1 192 ? -7.885 1.782 22.326 1.00 92.62 192 GLN A C 1
ATOM 1446 O O . GLN A 1 192 ? -6.883 2.342 22.764 1.00 92.62 192 GLN A O 1
ATOM 1451 N N . GLY A 1 193 ? -9.051 2.401 22.147 1.00 89.88 193 GLY A N 1
ATOM 1452 C CA . GLY A 1 193 ? -9.377 3.733 22.664 1.00 89.88 193 GLY A CA 1
ATOM 1453 C C . GLY A 1 193 ? -10.546 3.641 23.653 1.00 89.88 193 GLY A C 1
ATOM 1454 O O . GLY A 1 193 ? -10.575 2.707 24.460 1.00 89.88 193 GLY A O 1
ATOM 1455 N N . PRO A 1 194 ? -11.547 4.539 23.573 1.00 89.62 194 PRO A N 1
ATOM 1456 C CA . PRO A 1 194 ? -12.803 4.403 24.318 1.00 89.62 194 PRO A CA 1
ATOM 1457 C C . PRO A 1 194 ? -13.541 3.091 24.016 1.00 89.62 194 PRO A C 1
ATOM 1459 O O . PRO A 1 194 ? -14.200 2.525 24.885 1.00 89.62 194 PRO A O 1
ATOM 1462 N N . THR A 1 195 ? -13.406 2.589 22.787 1.00 88.56 195 THR A N 1
ATOM 1463 C CA . THR A 1 195 ? -13.857 1.259 22.373 1.00 88.56 195 THR A CA 1
ATOM 1464 C C . THR A 1 195 ? -12.698 0.481 21.749 1.00 88.56 195 THR A C 1
ATOM 1466 O O . THR A 1 195 ? -11.722 1.060 21.262 1.00 88.56 195 THR A O 1
ATOM 1469 N N . LYS A 1 196 ? -12.777 -0.855 21.798 1.00 91.00 196 LYS A N 1
ATOM 1470 C CA . LYS A 1 196 ? -11.808 -1.732 21.134 1.00 91.00 196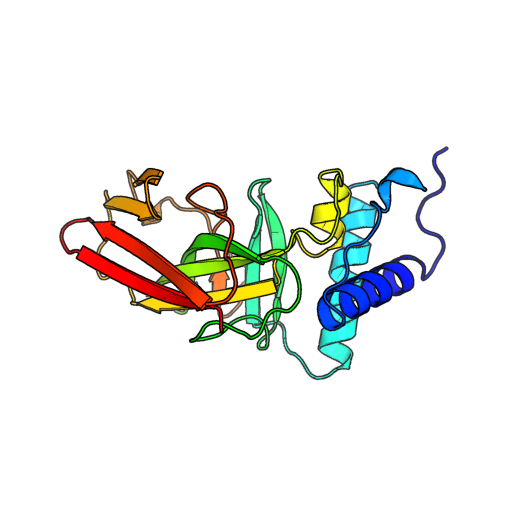 LYS A CA 1
ATOM 1471 C C . LYS A 1 196 ? -12.268 -2.009 19.706 1.00 91.00 196 LYS A C 1
ATOM 1473 O O . LYS A 1 196 ? -13.384 -2.479 19.502 1.00 91.00 196 LYS A O 1
ATOM 1478 N N . VAL A 1 197 ? -11.376 -1.795 18.748 1.00 91.12 197 VAL A N 1
ATOM 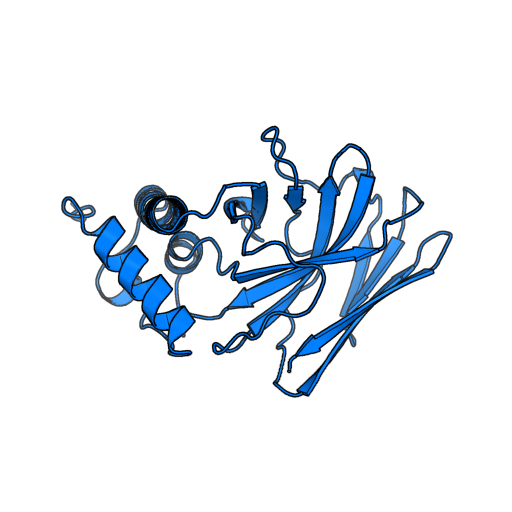1479 C CA . VAL A 1 197 ? -11.525 -2.220 17.356 1.00 91.12 197 VAL A CA 1
ATOM 1480 C C . VAL A 1 197 ? -10.470 -3.286 17.078 1.00 91.12 197 VAL A C 1
ATOM 1482 O O . VAL A 1 197 ? -9.283 -3.055 17.300 1.00 91.12 197 VAL A O 1
ATOM 1485 N N . SER A 1 198 ? -10.901 -4.457 16.616 1.00 88.50 198 SER A N 1
ATOM 1486 C CA . SER A 1 198 ? -10.016 -5.561 16.235 1.00 88.50 198 SER A CA 1
ATOM 1487 C C . SER A 1 198 ? -10.176 -5.846 14.750 1.00 88.50 198 SER A C 1
ATOM 1489 O O . SER A 1 198 ? -11.295 -5.929 14.246 1.00 88.50 198 SER A O 1
ATOM 1491 N N . PHE A 1 199 ? -9.059 -6.020 14.057 1.00 86.75 199 PHE A N 1
ATOM 1492 C CA . PHE A 1 199 ? -9.019 -6.371 12.646 1.00 86.75 199 PHE A CA 1
ATOM 1493 C C . PHE A 1 199 ? -8.050 -7.525 12.430 1.00 86.75 199 PHE A C 1
ATOM 1495 O O . PHE A 1 199 ? -6.961 -7.535 12.999 1.00 86.75 199 PHE A O 1
ATOM 1502 N N . SER A 1 200 ? -8.432 -8.504 11.614 1.00 87.06 200 SER A N 1
ATOM 1503 C CA . SER A 1 200 ? -7.573 -9.648 11.329 1.00 87.06 200 SER A CA 1
ATOM 1504 C C . SER A 1 200 ? -7.555 -9.997 9.856 1.00 87.06 200 SER A C 1
ATOM 1506 O O . SER A 1 200 ? -8.601 -10.003 9.210 1.00 87.06 200 SER A O 1
ATOM 1508 N N . ALA A 1 201 ? -6.384 -10.374 9.358 1.00 85.00 201 ALA A N 1
ATOM 1509 C CA . ALA A 1 201 ? -6.193 -10.839 7.995 1.00 85.00 201 ALA A CA 1
ATOM 1510 C C . ALA A 1 201 ? -5.355 -12.117 7.987 1.00 85.00 201 ALA A C 1
ATOM 1512 O O . ALA A 1 201 ? -4.322 -12.209 8.656 1.00 85.00 201 ALA A O 1
ATOM 1513 N N . ARG A 1 202 ? -5.789 -13.109 7.209 1.00 83.50 202 ARG A N 1
ATOM 1514 C CA . ARG A 1 202 ? -5.085 -14.384 7.053 1.00 83.50 202 ARG A CA 1
ATOM 1515 C C . ARG A 1 202 ? -4.432 -14.469 5.685 1.00 83.50 202 ARG A C 1
ATOM 1517 O O . ARG A 1 202 ? -5.110 -14.270 4.685 1.00 83.50 202 ARG A O 1
ATOM 1524 N N . ARG A 1 203 ? -3.150 -14.825 5.635 1.00 81.00 203 ARG A N 1
ATOM 1525 C CA . ARG A 1 203 ? -2.484 -15.147 4.371 1.00 81.00 203 ARG A CA 1
ATOM 1526 C C . ARG A 1 203 ? -2.857 -16.571 3.962 1.00 81.00 203 ARG A C 1
ATOM 1528 O O . ARG A 1 203 ? -2.604 -17.505 4.725 1.00 81.00 203 ARG A O 1
ATOM 1535 N N . LEU A 1 204 ? -3.465 -16.719 2.787 1.00 77.06 204 LEU A N 1
ATOM 1536 C CA . LEU A 1 204 ? -3.827 -18.012 2.186 1.00 77.06 204 LEU A CA 1
ATOM 1537 C C . LEU A 1 204 ? -2.599 -18.719 1.576 1.00 77.06 204 LEU A C 1
ATOM 1539 O O . LEU A 1 204 ? -1.669 -18.011 1.137 1.00 77.06 204 LEU A O 1
#

pLDDT: mean 88.67, std 7.89, range [42.41, 97.06]

Secondary structure (DSSP, 8-state):
------TTHHHHHHHHHHHHHHHT--B--GGGTSPPPHHHHHHHHHHHHHHHHHTT--EEEEEE-TT--EEEEETTTEESS-----S-EEEEEEEEEETTEEEEEEEEEE--BTT--HHHHHHTTTTEEEEEEEEE----S-EEEEETTEEEEES-GGGS----SS-SEEEPPPSSPPEEE-TT-EEEEEEESSSEEEEEEE--

Sequence (204 aa):
MIAGLAPGEERTFARSILAARSEGRKLQPISNTRLLSPDEAESIARAIIDIRLAAGESITGAILSEDKDLSYLTNKQIVESAPSILVEGRVSPVVIRSAGRTHLGLLISDRLFERGRREDQLASGSGAVAVIVGPEIPFHGEATLRLGNERSVIKDLTAIKTPDLGLEWAVSAPLLYPTSWERGSTVVVDLQGPTKVSFSARRL

Foldseek 3Di:
DFDADDPCVLLVLLVVLVVCFVVQHADAAPCVVGNDDLVSLLSSLVSNVVVVVVVVWAFQEWEQAPVRDIFTDTPVQEEQADDATSHFKWWFWKWKDFPNWIFIKIFIFHCRHPDYDCSSCSSSRVRGRHMHTHDTDPDWAWKWKDKPPDIDIDGTPVPFDWDDDPGRMTIGYGPDDIDTADAQDKIWMWIDDVDIDIDIHHHD

Organism: NCBI:txid449393